Protein AF-A0A6B8KI35-F1 (afdb_monomer_lite)

Secondary structure (DSSP, 8-state):
----PPBPP-----PEEEETTEEEE------SBHHHHHHHHHHHHHHS---S--TT---EEEEEPPTTS-SEEEEETTEEEEEEEEE---HHHHT--GGG--S---HHHHHHHHHHHHHHHHHHH--TTEEEEEE-SSGGG---HHHHHHHHHHHHHS--SSSEEEEEEESSSS-EEEEEEES----GGGTTS-HHHHHTS------GGGS-----

Structure (mmCIF, N/CA/C/O backbone):
data_AF-A0A6B8KI35-F1
#
_entry.id   AF-A0A6B8KI35-F1
#
loop_
_atom_site.group_PDB
_atom_site.id
_atom_site.type_symbol
_atom_site.label_atom_id
_atom_site.label_alt_id
_atom_site.label_comp_id
_atom_site.label_asym_id
_atom_site.label_entity_id
_atom_site.label_seq_id
_atom_site.pdbx_PDB_ins_code
_atom_site.Cartn_x
_atom_site.Cartn_y
_atom_site.Cartn_z
_atom_site.occupancy
_atom_site.B_iso_or_equiv
_atom_site.auth_seq_id
_atom_site.auth_comp_id
_atom_site.auth_asym_id
_atom_site.auth_atom_id
_atom_site.pdbx_PDB_model_num
ATOM 1 N N . MET A 1 1 ? -32.412 -2.185 -17.505 1.00 36.50 1 MET A N 1
ATOM 2 C CA . MET A 1 1 ? -31.121 -1.698 -18.038 1.00 36.50 1 MET A CA 1
ATOM 3 C C . MET A 1 1 ? -30.041 -2.361 -17.207 1.00 36.50 1 MET A C 1
ATOM 5 O O . MET A 1 1 ? -30.078 -2.196 -16.000 1.00 36.50 1 MET A O 1
ATOM 9 N N . ALA A 1 2 ? -29.186 -3.195 -17.799 1.00 34.84 2 ALA A N 1
ATOM 10 C CA . ALA A 1 2 ? -28.078 -3.792 -17.058 1.00 34.84 2 ALA A CA 1
ATOM 11 C C . ALA A 1 2 ? -27.012 -2.710 -16.843 1.00 34.84 2 ALA A C 1
ATOM 13 O O . ALA A 1 2 ? -26.464 -2.197 -17.822 1.00 34.84 2 ALA A O 1
ATOM 14 N N . GLU A 1 3 ? -26.771 -2.329 -15.589 1.00 36.47 3 GLU A N 1
ATOM 15 C CA . GLU A 1 3 ? -25.623 -1.505 -15.220 1.00 36.47 3 GLU A CA 1
ATOM 16 C C . GLU A 1 3 ? -24.355 -2.216 -15.692 1.00 36.47 3 GLU A C 1
ATOM 18 O O . GLU A 1 3 ? -24.077 -3.360 -15.334 1.00 36.47 3 GLU A O 1
ATOM 23 N N . ARG A 1 4 ? -23.611 -1.563 -16.587 1.00 40.81 4 ARG A N 1
ATOM 24 C CA . ARG A 1 4 ? -22.301 -2.049 -17.003 1.00 40.81 4 ARG A CA 1
ATOM 25 C C . ARG A 1 4 ? -21.352 -1.839 -15.830 1.00 40.81 4 ARG A C 1
ATOM 27 O O . ARG A 1 4 ? -20.969 -0.700 -15.577 1.00 40.81 4 ARG A O 1
ATOM 34 N N . SER A 1 5 ? -20.959 -2.920 -15.160 1.00 42.53 5 SER A N 1
ATOM 35 C CA . SER A 1 5 ? -19.891 -2.885 -14.159 1.00 42.53 5 SER A CA 1
ATOM 36 C C . SER A 1 5 ? -18.644 -2.210 -14.755 1.00 42.53 5 SER A C 1
ATOM 38 O O . SER A 1 5 ? -18.233 -2.568 -15.869 1.00 42.53 5 SER A O 1
ATOM 40 N N . PRO A 1 6 ? -18.050 -1.211 -14.080 1.00 45.66 6 PRO A N 1
ATOM 41 C CA . PRO A 1 6 ? -16.900 -0.489 -14.606 1.00 45.66 6 PRO A CA 1
ATOM 42 C C . PRO A 1 6 ? -15.701 -1.433 -14.772 1.00 45.66 6 PRO A C 1
ATOM 44 O O . PRO A 1 6 ? -15.241 -2.058 -13.817 1.00 45.66 6 PRO A O 1
ATOM 47 N N . LYS A 1 7 ? -15.181 -1.535 -16.004 1.00 48.88 7 LYS A N 1
ATOM 48 C CA . LYS A 1 7 ? -13.944 -2.271 -16.305 1.00 48.88 7 LYS A CA 1
ATOM 49 C C . LYS A 1 7 ? -12.749 -1.475 -15.795 1.00 48.88 7 LYS A C 1
ATOM 51 O O . LYS A 1 7 ? -12.557 -0.335 -16.219 1.00 48.88 7 LYS A O 1
ATOM 56 N N . LYS A 1 8 ? -11.933 -2.078 -14.932 1.00 45.56 8 LYS A N 1
ATOM 57 C CA . LYS A 1 8 ? -10.675 -1.477 -14.484 1.00 45.56 8 LYS A CA 1
ATOM 58 C C . LYS A 1 8 ? -9.548 -1.947 -15.410 1.00 45.56 8 LYS A C 1
ATOM 60 O O . LYS A 1 8 ? -9.444 -3.151 -15.643 1.00 45.56 8 LYS A O 1
ATOM 65 N N . PRO A 1 9 ? -8.742 -1.045 -15.988 1.00 53.16 9 PRO A N 1
ATOM 66 C CA . PRO A 1 9 ? -7.551 -1.466 -16.711 1.00 53.16 9 PRO A CA 1
ATOM 67 C C . PRO A 1 9 ? -6.545 -2.056 -15.708 1.00 53.16 9 PRO A C 1
ATOM 69 O O . PRO A 1 9 ? -6.344 -1.485 -14.642 1.00 53.16 9 PRO A O 1
ATOM 72 N N . SER A 1 10 ? -5.950 -3.203 -16.034 1.00 56.03 10 SER A N 1
ATOM 73 C CA . SER A 1 10 ? -4.935 -3.882 -15.219 1.00 56.03 10 SER A CA 1
ATOM 74 C C . SER A 1 10 ? -3.674 -4.123 -16.044 1.00 56.03 10 SER A C 1
ATOM 76 O O . SER A 1 10 ? -3.766 -4.443 -17.230 1.00 56.03 10 SER A O 1
ATOM 78 N N . GLY A 1 11 ? -2.511 -3.990 -15.413 1.00 59.12 11 GLY A N 1
ATOM 79 C CA . GLY A 1 11 ? -1.212 -4.223 -16.040 1.00 59.12 11 GLY A CA 1
ATOM 80 C C . GLY A 1 11 ? -0.737 -5.679 -16.076 1.00 59.12 11 GLY A C 1
ATOM 81 O O . GLY A 1 11 ? -1.472 -6.599 -15.721 1.00 59.12 11 GLY A O 1
ATOM 82 N N . GLN A 1 12 ? 0.528 -5.879 -16.472 1.00 66.38 12 GLN A N 1
ATOM 83 C CA . GLN A 1 12 ? 1.237 -7.155 -16.334 1.00 66.38 12 GLN A CA 1
ATOM 84 C C . GLN A 1 12 ? 2.156 -7.138 -15.102 1.00 66.38 12 GLN A C 1
ATOM 86 O O . GLN A 1 12 ? 3.011 -6.263 -14.944 1.00 66.38 12 GLN A O 1
ATOM 91 N N . THR A 1 13 ? 2.030 -8.140 -14.233 1.00 64.25 13 THR A N 1
ATOM 92 C CA . THR A 1 13 ? 2.962 -8.396 -13.123 1.00 64.25 13 THR A CA 1
ATOM 93 C C . THR A 1 13 ? 3.168 -9.892 -12.935 1.00 64.25 13 THR A C 1
ATOM 95 O O . THR A 1 13 ? 2.310 -10.672 -13.333 1.00 64.25 13 THR A O 1
ATOM 98 N N . GLY A 1 14 ? 4.300 -10.293 -12.357 1.00 55.81 14 GLY A N 1
ATOM 99 C CA . GLY A 1 14 ? 4.605 -11.700 -12.109 1.00 55.81 14 GLY A CA 1
ATOM 100 C C . GLY A 1 14 ? 6.093 -11.969 -11.876 1.00 55.81 14 GLY A C 1
ATOM 101 O O . GLY A 1 14 ? 6.915 -11.223 -12.419 1.00 55.81 14 GLY A O 1
ATOM 102 N N . PRO A 1 15 ? 6.466 -12.997 -11.091 1.00 64.75 15 PRO A N 1
ATOM 103 C CA . PRO A 1 15 ? 7.855 -13.372 -10.881 1.00 64.75 15 PRO A CA 1
ATOM 104 C C . PRO A 1 15 ? 8.466 -13.990 -12.142 1.00 64.75 15 PRO A C 1
ATOM 106 O O . PRO A 1 15 ? 7.780 -14.565 -12.994 1.00 64.75 15 PRO A O 1
ATOM 109 N N . ILE A 1 16 ? 9.793 -13.903 -12.228 1.00 66.19 16 ILE A N 1
ATOM 110 C CA . ILE A 1 16 ? 10.591 -14.597 -13.237 1.00 66.19 16 ILE A CA 1
ATOM 111 C C . ILE A 1 16 ? 11.264 -15.784 -12.561 1.00 66.19 16 ILE A C 1
ATOM 113 O O . ILE A 1 16 ? 11.998 -15.635 -11.588 1.00 66.19 16 ILE A O 1
ATOM 117 N N . SER A 1 17 ? 11.014 -16.970 -13.098 1.00 63.41 17 SER A N 1
ATOM 118 C CA . SER A 1 17 ? 11.698 -18.201 -12.714 1.00 63.41 17 SER A CA 1
ATOM 119 C C . SER A 1 17 ? 12.861 -18.466 -13.666 1.00 63.41 17 SER A C 1
ATOM 121 O O . SER A 1 17 ? 12.702 -18.354 -14.880 1.00 63.41 17 SER A O 1
ATOM 123 N N . LEU A 1 18 ? 14.027 -18.813 -13.121 1.00 62.69 18 LEU A N 1
ATOM 124 C CA . LEU A 1 18 ? 15.198 -19.236 -13.890 1.00 62.69 18 LEU A CA 1
ATOM 125 C C . LEU A 1 18 ? 15.289 -20.762 -13.818 1.00 62.69 18 LEU A C 1
ATOM 127 O O . LEU A 1 18 ? 15.625 -21.316 -12.773 1.00 62.69 18 LEU A O 1
ATOM 131 N N . GLY A 1 19 ? 14.938 -21.439 -14.911 1.00 66.19 19 GLY A N 1
ATOM 132 C CA . GLY A 1 19 ? 15.045 -22.894 -15.037 1.00 66.19 19 GLY A CA 1
ATOM 133 C C . GLY A 1 19 ? 16.071 -23.306 -16.092 1.00 66.19 19 GLY A C 1
ATOM 134 O O . GLY A 1 19 ? 16.601 -22.469 -16.818 1.00 66.19 19 GLY A O 1
ATOM 135 N N . GLY A 1 20 ? 16.303 -24.616 -16.234 1.00 61.44 20 GLY A N 1
ATOM 136 C CA . GLY A 1 20 ? 17.196 -25.168 -17.269 1.00 61.44 20 GLY A CA 1
ATOM 137 C C . GLY A 1 20 ? 16.798 -24.814 -18.712 1.00 61.44 20 GLY A C 1
ATOM 138 O O . GLY A 1 20 ? 17.630 -24.891 -19.606 1.00 61.44 20 GLY A O 1
ATOM 139 N N . ASN A 1 21 ? 15.557 -24.358 -18.915 1.00 70.94 21 ASN A N 1
ATOM 140 C CA . ASN A 1 21 ? 15.009 -23.916 -20.201 1.00 70.94 21 ASN A CA 1
ATOM 141 C C . ASN A 1 21 ? 15.004 -22.380 -20.364 1.00 70.94 21 ASN A C 1
ATOM 143 O O . ASN A 1 21 ? 14.300 -21.860 -21.226 1.00 70.94 21 ASN A O 1
ATOM 147 N N . GLY A 1 22 ? 15.742 -21.648 -19.524 1.00 67.38 22 GLY A N 1
ATOM 148 C CA . GLY A 1 22 ? 15.800 -20.186 -19.544 1.00 67.38 22 GLY A CA 1
ATOM 149 C C . GLY A 1 22 ? 14.764 -19.496 -18.640 1.00 67.38 22 GLY A C 1
ATOM 150 O O . GLY A 1 22 ? 14.065 -20.157 -17.862 1.00 67.38 22 GLY A O 1
ATOM 151 N N . PRO A 1 23 ? 14.696 -18.153 -18.687 1.00 70.44 23 PRO A N 1
ATOM 152 C CA . PRO A 1 23 ? 13.765 -17.364 -17.885 1.00 70.44 23 PRO A CA 1
ATOM 153 C C . PRO A 1 23 ? 12.310 -17.567 -18.339 1.00 70.44 23 PRO A C 1
ATOM 155 O O . PRO A 1 23 ? 11.983 -17.377 -19.510 1.00 70.44 23 PRO A O 1
ATOM 158 N N . ARG A 1 24 ? 11.416 -17.902 -17.399 1.00 67.44 24 ARG A N 1
ATOM 159 C CA . ARG A 1 24 ? 9.955 -17.950 -17.598 1.00 67.44 24 ARG A CA 1
ATOM 160 C C . ARG A 1 24 ? 9.253 -16.963 -16.671 1.00 67.44 24 ARG A C 1
ATOM 162 O O . ARG A 1 24 ? 9.492 -16.993 -15.462 1.00 67.44 24 ARG A O 1
ATOM 169 N N . ARG A 1 25 ? 8.367 -16.130 -17.228 1.00 69.06 25 ARG A N 1
ATOM 170 C CA . ARG A 1 25 ? 7.550 -15.156 -16.486 1.00 69.06 25 ARG A CA 1
ATOM 171 C C . ARG A 1 25 ? 6.179 -15.751 -16.169 1.00 69.06 25 ARG A C 1
ATOM 173 O O . ARG A 1 25 ? 5.479 -16.201 -17.072 1.00 69.06 25 ARG A O 1
ATOM 180 N N . HIS A 1 26 ? 5.793 -15.727 -14.897 1.00 75.25 26 HIS A N 1
ATOM 181 C CA . HIS A 1 26 ? 4.487 -16.209 -14.434 1.00 75.25 26 HIS A CA 1
ATOM 182 C C . HIS A 1 26 ? 3.556 -15.021 -14.243 1.00 75.25 26 HIS A C 1
ATOM 184 O O . HIS A 1 26 ? 3.592 -14.376 -13.203 1.00 75.25 26 HIS A O 1
ATOM 190 N N . LEU A 1 27 ? 2.781 -14.672 -15.269 1.00 78.38 27 LEU A N 1
ATOM 191 C CA . LEU A 1 27 ? 1.893 -13.511 -15.207 1.00 78.38 27 LEU A CA 1
ATOM 192 C C . LEU A 1 27 ? 0.701 -13.765 -14.275 1.00 78.38 27 LEU A C 1
ATOM 194 O O . LEU A 1 27 ? -0.008 -14.761 -14.421 1.00 78.38 27 LEU A O 1
ATOM 198 N N . VAL A 1 28 ? 0.441 -12.815 -13.377 1.00 82.75 28 VAL A N 1
ATOM 199 C CA . VAL A 1 28 ? -0.777 -12.770 -12.563 1.00 82.75 28 VAL A CA 1
ATOM 200 C C . VAL A 1 28 ? -1.968 -12.506 -13.481 1.00 82.75 28 VAL A C 1
ATOM 202 O O . VAL A 1 28 ? -1.978 -11.519 -14.223 1.00 82.75 28 VAL A O 1
ATOM 205 N N . LYS A 1 29 ? -3.001 -13.349 -13.420 1.00 85.06 29 LYS A N 1
ATOM 206 C CA . LYS A 1 29 ? -4.241 -13.126 -14.171 1.00 85.06 29 LYS A CA 1
ATOM 207 C C . LYS A 1 29 ? -5.220 -12.328 -13.322 1.00 85.06 29 LYS A C 1
ATOM 209 O O . LYS A 1 29 ? -6.016 -12.882 -12.570 1.00 85.06 29 LYS A O 1
ATOM 214 N N . PHE A 1 30 ? -5.177 -11.008 -13.457 1.00 86.19 30 PHE A N 1
ATOM 215 C CA . PHE A 1 30 ? -6.143 -10.158 -12.771 1.00 86.19 30 PHE A CA 1
ATOM 216 C C . PHE A 1 30 ? -7.552 -10.311 -13.360 1.00 86.19 30 PHE A C 1
ATOM 218 O O . PHE A 1 30 ? -7.717 -10.301 -14.585 1.00 86.19 30 PHE A O 1
ATOM 225 N N . PRO A 1 31 ? -8.594 -10.387 -12.514 1.00 87.94 31 PRO A N 1
ATOM 226 C CA . PRO A 1 31 ? -9.968 -10.244 -12.967 1.00 87.94 31 PRO A CA 1
ATOM 227 C C . PRO A 1 31 ? -10.186 -8.886 -13.644 1.00 87.94 31 PRO A C 1
ATOM 229 O O . PRO A 1 31 ? -9.731 -7.855 -13.160 1.00 87.94 31 PRO A O 1
ATOM 232 N N . THR A 1 32 ? -10.948 -8.863 -14.739 1.00 85.12 32 THR A N 1
ATOM 233 C CA . THR A 1 32 ? -11.290 -7.610 -15.444 1.00 85.12 32 THR A CA 1
ATOM 234 C C . THR A 1 32 ? -12.378 -6.794 -14.742 1.00 85.12 32 THR A C 1
ATOM 236 O O . THR A 1 32 ? -12.608 -5.630 -15.071 1.00 85.12 32 THR A O 1
ATOM 239 N N . ASP A 1 33 ? -13.119 -7.441 -13.843 1.00 90.38 33 ASP A N 1
ATOM 240 C CA . ASP A 1 33 ? -14.145 -6.809 -13.024 1.00 90.38 33 ASP A CA 1
ATOM 241 C C . ASP A 1 33 ? -13.505 -6.228 -11.761 1.00 90.38 33 ASP A C 1
ATOM 243 O O . ASP A 1 33 ? -12.776 -6.929 -11.057 1.00 90.38 33 ASP A O 1
ATOM 247 N N . LYS A 1 34 ? -13.787 -4.950 -11.483 1.00 88.25 34 LYS A N 1
ATOM 248 C CA . LYS A 1 34 ? -13.190 -4.222 -10.359 1.00 88.25 34 LYS A CA 1
ATOM 249 C C . LYS A 1 34 ? -13.443 -4.923 -9.022 1.00 88.25 34 LYS A C 1
ATOM 251 O O . LYS A 1 34 ? -12.497 -5.106 -8.263 1.00 88.25 34 LYS A O 1
ATOM 256 N N . ALA A 1 35 ? -14.683 -5.334 -8.757 1.00 90.81 35 ALA A N 1
ATOM 257 C CA . ALA A 1 35 ? -15.048 -5.941 -7.481 1.00 90.81 35 ALA A CA 1
ATOM 258 C C . ALA A 1 35 ? -14.358 -7.299 -7.292 1.00 90.81 35 ALA A C 1
ATOM 260 O O . ALA A 1 35 ? -13.854 -7.594 -6.211 1.00 90.81 35 ALA A O 1
ATOM 261 N N . LYS A 1 36 ? -14.258 -8.104 -8.358 1.00 92.69 36 LYS A N 1
ATOM 262 C CA . LYS A 1 36 ? -13.498 -9.364 -8.328 1.00 92.69 36 LYS A CA 1
ATOM 263 C C . LYS A 1 36 ? -12.002 -9.147 -8.118 1.00 92.69 36 LYS A C 1
ATOM 265 O O . LYS A 1 36 ? -11.387 -9.915 -7.389 1.00 92.69 36 LYS A O 1
ATOM 270 N N . LEU A 1 37 ? -11.420 -8.128 -8.750 1.00 92.50 37 LEU A N 1
ATOM 271 C CA . LEU A 1 37 ? -10.012 -7.781 -8.558 1.00 92.50 37 LEU A CA 1
ATOM 272 C C . LEU A 1 37 ? -9.759 -7.377 -7.105 1.00 92.50 37 LEU A C 1
ATOM 274 O O . LEU A 1 37 ? -8.845 -7.894 -6.474 1.00 92.50 37 LEU A O 1
ATOM 278 N N . GLU A 1 38 ? -10.578 -6.481 -6.560 1.00 94.75 38 GLU A N 1
ATOM 279 C CA . GLU A 1 38 ? -10.434 -6.000 -5.184 1.00 94.75 38 GLU A CA 1
ATOM 280 C C . GLU A 1 38 ? -10.653 -7.120 -4.160 1.00 94.75 38 GLU A C 1
ATOM 282 O O . GLU A 1 38 ? -9.889 -7.212 -3.201 1.00 94.75 38 GLU A O 1
ATOM 287 N N . LEU A 1 39 ? -11.595 -8.036 -4.409 1.00 95.25 39 LEU A N 1
ATOM 288 C CA . LEU A 1 39 ? -11.758 -9.243 -3.598 1.00 95.25 39 LEU A CA 1
ATOM 289 C C . LEU A 1 39 ? -10.502 -10.125 -3.634 1.00 95.25 39 LEU A C 1
ATOM 291 O O . LEU A 1 39 ? -9.993 -10.473 -2.575 1.00 95.25 39 LEU A O 1
ATOM 295 N N . MET A 1 40 ? -9.961 -10.413 -4.824 1.00 95.19 40 MET A N 1
ATOM 296 C CA . MET A 1 40 ? -8.731 -11.202 -4.974 1.00 95.19 40 MET A CA 1
ATOM 297 C C . MET A 1 40 ? -7.565 -10.576 -4.194 1.00 95.19 40 MET A C 1
ATOM 299 O O . MET A 1 40 ? -6.839 -11.265 -3.483 1.00 95.19 40 MET A O 1
ATOM 303 N N . ILE A 1 41 ? -7.390 -9.255 -4.283 1.00 96.31 41 ILE A N 1
ATOM 304 C CA . ILE A 1 41 ? -6.336 -8.536 -3.552 1.00 96.31 41 ILE A CA 1
ATOM 305 C C . ILE A 1 41 ? -6.547 -8.615 -2.036 1.00 96.31 41 ILE A C 1
ATOM 307 O O . ILE A 1 41 ? -5.586 -8.816 -1.291 1.00 96.31 41 ILE A O 1
ATOM 311 N N . ALA A 1 42 ? -7.783 -8.456 -1.568 1.00 95.88 42 ALA A N 1
ATOM 312 C CA . ALA A 1 42 ? -8.101 -8.541 -0.150 1.00 95.88 42 ALA A CA 1
ATOM 313 C C . ALA A 1 42 ? -7.894 -9.967 0.398 1.00 95.88 42 ALA A C 1
ATOM 315 O O . ALA A 1 42 ? -7.355 -10.128 1.493 1.00 95.88 42 ALA A O 1
ATOM 316 N N . GLU A 1 43 ? -8.235 -11.001 -0.373 1.00 95.38 43 GLU A N 1
ATOM 317 C CA . GLU A 1 43 ? -7.960 -12.403 -0.037 1.00 95.38 43 GLU A CA 1
ATOM 318 C C . GLU A 1 43 ? -6.454 -12.684 0.024 1.00 95.38 43 GLU A C 1
ATOM 320 O O . GLU A 1 43 ? -5.976 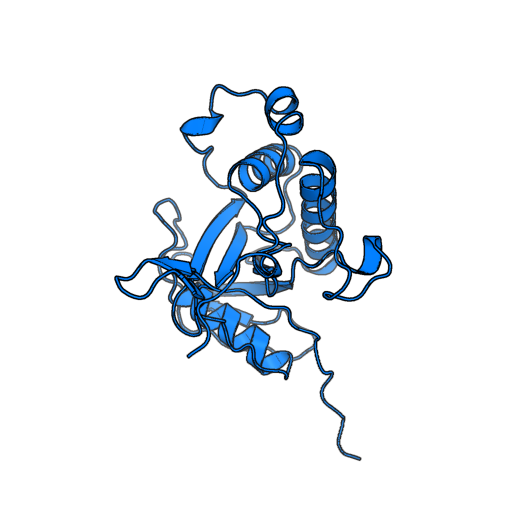-13.263 1.002 1.00 95.38 43 GLU A O 1
ATOM 325 N N . LEU A 1 44 ? -5.686 -12.206 -0.962 1.00 94.38 44 LEU A N 1
ATOM 326 C CA . LEU A 1 44 ? -4.223 -12.276 -0.937 1.00 94.38 44 LEU A CA 1
ATOM 327 C C . LEU A 1 44 ? -3.653 -11.603 0.315 1.00 94.38 44 LEU A C 1
ATOM 329 O O . LEU A 1 44 ? -2.767 -12.157 0.956 1.00 94.38 44 LEU A O 1
ATOM 333 N N . PHE A 1 45 ? -4.172 -10.438 0.706 1.00 93.88 45 PHE A N 1
ATOM 334 C CA . PHE A 1 45 ? -3.720 -9.734 1.906 1.00 93.88 45 PHE A CA 1
ATOM 335 C C . PHE A 1 45 ? -3.975 -10.535 3.182 1.00 93.88 45 PHE A C 1
ATOM 337 O O . PHE A 1 45 ? -3.058 -10.701 3.988 1.00 93.88 45 PHE A O 1
ATOM 344 N N . VAL A 1 46 ? -5.187 -11.068 3.337 1.00 91.94 46 VAL A N 1
ATOM 345 C CA . VAL A 1 46 ? -5.589 -11.879 4.494 1.00 91.94 46 VAL A CA 1
ATOM 346 C C . VAL A 1 46 ? -4.737 -13.147 4.611 1.00 91.94 46 VAL A C 1
ATOM 348 O O . VAL A 1 46 ? -4.351 -13.526 5.716 1.00 91.94 46 VAL A O 1
ATOM 351 N N . ASN A 1 47 ? -4.401 -13.765 3.477 1.00 88.88 47 ASN A N 1
ATOM 352 C CA . ASN A 1 47 ? -3.585 -14.979 3.421 1.00 88.88 47 ASN A CA 1
ATOM 353 C C . ASN A 1 47 ? -2.072 -14.703 3.468 1.00 88.88 47 ASN A C 1
ATOM 355 O O . ASN A 1 47 ? -1.287 -15.600 3.788 1.00 88.88 47 ASN A O 1
ATOM 359 N N . SER A 1 48 ? -1.641 -13.473 3.169 1.00 83.75 48 SER A N 1
ATOM 360 C CA . SER A 1 48 ? -0.228 -13.107 3.164 1.00 83.75 48 SER A CA 1
ATOM 361 C C . SER A 1 48 ? 0.358 -13.112 4.575 1.00 83.75 48 SER A C 1
ATOM 363 O O . SER A 1 48 ? -0.223 -12.618 5.546 1.00 83.75 48 SER A O 1
ATOM 365 N N . ARG A 1 49 ? 1.579 -13.636 4.701 1.00 70.06 49 ARG A N 1
ATOM 366 C CA . ARG A 1 49 ? 2.333 -13.543 5.953 1.00 70.06 49 ARG A CA 1
ATOM 367 C C . ARG A 1 49 ? 2.904 -12.136 6.087 1.00 70.06 49 ARG A C 1
ATOM 369 O O . ARG A 1 49 ? 3.991 -11.853 5.590 1.00 70.06 49 ARG A O 1
ATOM 376 N N . VAL A 1 50 ? 2.202 -11.261 6.799 1.00 65.88 50 VAL A N 1
ATOM 377 C CA . VAL A 1 50 ? 2.783 -9.987 7.240 1.00 65.88 50 VAL A CA 1
ATOM 378 C C . VAL A 1 50 ? 3.856 -10.298 8.295 1.00 65.88 50 VAL A C 1
ATOM 380 O O . VAL A 1 50 ? 3.544 -10.724 9.409 1.00 65.88 50 VAL A O 1
ATOM 383 N N . LEU A 1 51 ? 5.133 -10.163 7.919 1.00 54.69 51 LEU A N 1
ATOM 384 C CA . LEU A 1 51 ? 6.292 -10.431 8.784 1.00 54.69 51 LEU A CA 1
ATOM 385 C C . LEU A 1 51 ? 6.285 -9.550 10.061 1.00 54.69 51 LEU A C 1
ATOM 387 O O . LEU A 1 51 ? 5.628 -8.509 10.113 1.00 54.69 51 LEU A O 1
ATOM 391 N N . PRO A 1 52 ? 6.948 -9.996 11.145 1.00 46.94 52 PRO A N 1
ATOM 392 C CA . PRO A 1 52 ? 6.407 -9.916 12.495 1.00 46.94 52 PRO A CA 1
ATOM 393 C C . PRO A 1 52 ? 6.670 -8.562 13.151 1.00 46.94 52 PRO A C 1
ATOM 395 O O . PRO A 1 52 ? 7.812 -8.258 13.475 1.00 46.94 52 PRO A O 1
ATOM 398 N N . ASN A 1 53 ? 5.609 -7.794 13.418 1.00 52.09 53 ASN A N 1
ATOM 399 C CA . ASN A 1 53 ? 5.543 -6.863 14.561 1.00 52.09 53 ASN A CA 1
ATOM 400 C C . ASN A 1 53 ? 4.140 -6.353 14.928 1.00 52.09 53 ASN A C 1
ATOM 402 O O . ASN A 1 53 ? 4.031 -5.492 15.794 1.00 52.09 53 ASN A O 1
ATOM 406 N N . ASN A 1 54 ? 3.067 -6.867 14.328 1.00 55.56 54 ASN A N 1
ATOM 407 C CA . ASN A 1 54 ? 1.748 -6.284 14.552 1.00 55.56 54 ASN A CA 1
ATOM 408 C C . ASN A 1 54 ? 0.966 -6.986 15.654 1.00 55.56 54 ASN A C 1
ATOM 410 O O . ASN A 1 54 ? 0.880 -8.207 15.648 1.00 55.56 54 ASN A O 1
ATOM 414 N N . ASP A 1 55 ? 0.330 -6.207 16.524 1.00 61.44 55 ASP A N 1
ATOM 415 C CA . ASP A 1 55 ? -0.738 -6.657 17.426 1.00 61.44 55 ASP A CA 1
ATOM 416 C C . ASP A 1 55 ? -2.033 -6.996 16.655 1.00 61.44 55 ASP A C 1
ATOM 418 O O . ASP A 1 55 ? -2.903 -7.708 17.145 1.00 61.44 55 ASP A O 1
ATOM 422 N N . LEU A 1 56 ? -2.130 -6.558 15.394 1.00 63.19 56 LEU A N 1
ATOM 423 C CA . LEU A 1 56 ? -3.207 -6.878 14.448 1.00 63.19 56 LEU A CA 1
ATOM 424 C C . LEU A 1 56 ? -3.056 -8.265 13.791 1.00 63.19 56 LEU A C 1
ATOM 426 O O . LEU A 1 56 ? -3.556 -8.467 12.686 1.00 63.19 56 LEU A O 1
ATOM 430 N N . ARG A 1 57 ? -2.341 -9.218 14.414 1.00 66.56 57 ARG A N 1
ATOM 431 C CA . ARG A 1 57 ? -2.128 -10.556 13.822 1.00 66.56 57 ARG A CA 1
ATOM 432 C C . ARG A 1 57 ? -3.463 -11.218 13.476 1.00 66.56 57 ARG A C 1
ATOM 434 O O . ARG A 1 57 ? -4.452 -11.011 14.176 1.00 66.56 57 ARG A O 1
ATOM 441 N N . TYR A 1 58 ? -3.421 -12.075 12.457 1.00 76.44 58 TYR A N 1
ATOM 442 C CA . TYR A 1 58 ? -4.530 -12.925 12.020 1.00 76.44 58 TYR A CA 1
ATOM 443 C C . TYR A 1 58 ? -5.712 -12.130 11.462 1.00 76.44 58 TYR A C 1
ATOM 445 O O . TYR A 1 58 ? -6.751 -11.984 12.102 1.00 76.44 58 TYR A O 1
ATOM 453 N N . PHE A 1 59 ? -5.545 -11.638 10.235 1.00 88.31 59 PHE A N 1
ATOM 454 C CA . PHE A 1 59 ? -6.680 -11.174 9.451 1.00 88.31 59 PHE A CA 1
ATOM 455 C C . PHE A 1 59 ? -7.601 -12.363 9.159 1.00 88.31 59 PHE A C 1
ATOM 457 O O . PHE A 1 59 ? -7.137 -13.442 8.792 1.00 88.31 59 PHE A O 1
ATOM 464 N N . SER A 1 60 ? -8.900 -12.189 9.364 1.00 89.62 60 SER A N 1
ATOM 465 C CA . SER A 1 60 ? -9.901 -13.233 9.126 1.00 89.62 60 SER A CA 1
ATOM 466 C C . SER A 1 60 ? -11.278 -12.623 8.861 1.00 89.62 60 SER A C 1
ATOM 468 O O . SER A 1 60 ? -11.449 -11.408 8.954 1.00 89.62 60 SER A O 1
ATOM 470 N N . ASN A 1 61 ? -12.258 -13.461 8.507 1.00 91.94 61 ASN A N 1
ATOM 471 C CA . ASN A 1 61 ? -13.654 -13.057 8.286 1.00 91.94 61 ASN A CA 1
ATOM 472 C C . ASN A 1 61 ? -13.810 -11.861 7.330 1.00 91.94 61 ASN A C 1
ATOM 474 O O . ASN A 1 61 ? -14.608 -10.955 7.579 1.00 91.94 61 ASN A O 1
ATOM 478 N N . LEU A 1 62 ? -13.038 -11.860 6.239 1.00 94.88 62 LEU A N 1
ATOM 479 C CA . LEU A 1 62 ? -13.117 -10.829 5.213 1.00 94.88 62 LEU A CA 1
ATOM 480 C C . LEU A 1 62 ? -14.538 -10.764 4.646 1.00 94.88 62 LEU A C 1
ATOM 482 O O . LEU A 1 62 ? -15.067 -11.755 4.138 1.00 94.88 62 LEU A O 1
ATOM 486 N N . LYS A 1 63 ? -15.149 -9.585 4.720 1.00 95.38 63 LYS A N 1
ATOM 487 C CA . LYS A 1 63 ? -16.507 -9.347 4.243 1.00 95.38 63 LYS A CA 1
ATOM 488 C C . LYS A 1 63 ? -16.544 -8.087 3.376 1.00 95.38 63 LYS A C 1
ATOM 490 O O . LYS A 1 63 ? -16.225 -7.021 3.897 1.00 95.38 63 LYS A O 1
ATOM 495 N N . PRO A 1 64 ? -16.972 -8.173 2.106 1.00 94.44 64 PRO A N 1
ATOM 496 C CA . PRO A 1 64 ? -17.248 -6.994 1.291 1.00 94.44 64 PRO A CA 1
ATOM 497 C C . PRO A 1 64 ? -18.371 -6.152 1.908 1.00 94.44 64 PRO A C 1
ATOM 499 O O . PRO A 1 64 ? -19.365 -6.702 2.400 1.00 94.44 64 PRO A O 1
ATOM 502 N N . ASN A 1 65 ? -18.232 -4.831 1.864 1.00 92.94 65 ASN A N 1
ATOM 503 C CA . ASN A 1 65 ? -19.268 -3.899 2.305 1.00 92.94 65 ASN A CA 1
ATOM 504 C C . ASN A 1 65 ? -20.040 -3.307 1.101 1.00 92.94 65 ASN A C 1
ATOM 506 O O . ASN A 1 65 ? -19.624 -3.471 -0.046 1.00 92.94 65 ASN A O 1
ATOM 510 N N . PRO A 1 66 ? -21.189 -2.644 1.330 1.00 87.06 66 PRO A N 1
ATOM 511 C CA . PRO A 1 66 ? -21.901 -1.898 0.290 1.00 87.06 66 PRO A CA 1
ATOM 512 C C . PRO A 1 66 ? -21.096 -0.696 -0.239 1.00 87.06 66 PRO A C 1
ATOM 514 O O . PRO A 1 66 ? -20.269 -0.142 0.472 1.00 87.06 66 PRO A O 1
ATOM 517 N N . GLU A 1 67 ? -21.411 -0.233 -1.452 1.00 68.00 67 GLU A N 1
ATOM 518 C CA . GLU A 1 67 ? -20.627 0.747 -2.238 1.00 68.00 67 GLU A CA 1
ATOM 519 C C . GLU A 1 67 ? -20.384 2.126 -1.574 1.00 68.00 67 GLU A C 1
ATOM 521 O O . GLU A 1 67 ? -19.508 2.868 -2.007 1.00 68.00 67 GLU A O 1
ATOM 526 N N . ASN A 1 68 ? -21.126 2.478 -0.516 1.00 67.44 68 ASN A N 1
ATOM 527 C CA . ASN A 1 68 ? -20.966 3.747 0.215 1.00 67.44 68 ASN A CA 1
ATOM 528 C C . ASN A 1 68 ? -20.109 3.636 1.490 1.00 67.44 68 ASN A C 1
ATOM 530 O O . ASN A 1 68 ? -19.872 4.649 2.150 1.00 67.44 68 ASN A O 1
ATOM 534 N N . ASP A 1 69 ? -19.670 2.429 1.840 1.00 76.06 69 ASP A N 1
ATOM 535 C CA . ASP A 1 69 ? -18.751 2.166 2.942 1.00 76.06 69 ASP A CA 1
ATOM 536 C C . ASP A 1 69 ? -17.341 1.864 2.404 1.00 76.06 69 ASP A C 1
ATOM 538 O O . ASP A 1 69 ? -17.121 1.738 1.202 1.00 76.06 69 ASP A O 1
ATOM 542 N N . LEU A 1 70 ? -16.368 1.757 3.310 1.00 88.38 70 LEU A N 1
ATOM 543 C CA . LEU A 1 70 ? -15.041 1.215 2.994 1.00 88.38 70 LEU A CA 1
ATOM 544 C C . LEU A 1 70 ? -15.159 -0.182 2.386 1.00 88.38 70 LEU A C 1
ATOM 546 O O . LEU A 1 70 ? -16.008 -0.945 2.835 1.00 88.38 70 LEU A O 1
ATOM 550 N N . ASP A 1 71 ? -14.275 -0.542 1.456 1.00 91.94 71 ASP A N 1
ATOM 551 C CA . ASP A 1 71 ? -14.440 -1.729 0.602 1.00 91.94 71 ASP A CA 1
ATOM 552 C C . ASP A 1 71 ? -14.724 -3.037 1.376 1.00 91.94 71 ASP A C 1
ATOM 554 O O . ASP A 1 71 ? -15.594 -3.824 0.988 1.00 91.94 71 ASP A O 1
ATOM 558 N N . PHE A 1 72 ? -14.033 -3.269 2.501 1.00 96.69 72 PHE A N 1
ATOM 559 C CA . PHE A 1 72 ? -14.187 -4.493 3.293 1.00 96.69 72 PHE A CA 1
ATOM 560 C C . PHE A 1 72 ? -14.226 -4.254 4.803 1.00 96.69 72 PHE A C 1
ATOM 562 O O . PHE A 1 72 ? -13.738 -3.264 5.345 1.00 96.69 72 PHE A O 1
ATOM 569 N N . THR A 1 73 ? -14.773 -5.238 5.505 1.00 96.44 73 THR A N 1
ATOM 570 C CA . THR A 1 73 ? -14.609 -5.450 6.941 1.00 96.44 73 THR A CA 1
ATOM 571 C C . THR A 1 73 ? -13.711 -6.667 7.155 1.00 96.44 73 THR A C 1
ATOM 573 O O . THR A 1 73 ? -13.876 -7.678 6.474 1.00 96.44 73 THR A O 1
ATOM 576 N N . VAL A 1 74 ? -12.780 -6.588 8.106 1.00 95.00 74 VAL A N 1
ATOM 577 C CA . VAL A 1 74 ? -11.863 -7.680 8.456 1.00 95.00 74 VAL A CA 1
ATOM 578 C C . VAL A 1 74 ? -11.702 -7.777 9.972 1.00 95.00 74 VAL A C 1
ATOM 580 O O . VAL A 1 74 ? -11.594 -6.762 10.664 1.00 95.00 74 VAL A O 1
ATOM 583 N N . ASP A 1 75 ? -11.688 -8.995 10.501 1.00 93.75 75 ASP A N 1
ATOM 584 C CA . ASP A 1 75 ? -11.391 -9.240 11.909 1.00 93.75 75 ASP A CA 1
ATOM 585 C C . ASP A 1 75 ? -9.875 -9.347 12.109 1.00 93.75 75 ASP A C 1
ATOM 587 O O . ASP A 1 75 ? -9.166 -9.938 11.294 1.00 93.75 75 ASP A O 1
ATOM 591 N N . THR A 1 76 ? -9.380 -8.763 13.199 1.00 91.00 76 THR A N 1
ATOM 592 C CA . THR A 1 76 ? -7.959 -8.750 13.576 1.00 91.00 76 THR A CA 1
ATOM 593 C C . THR A 1 76 ? -7.796 -9.120 15.049 1.00 91.00 76 THR A C 1
ATOM 595 O O . THR A 1 76 ? -8.764 -9.098 15.813 1.00 91.00 76 THR A O 1
ATOM 598 N N . GLY A 1 77 ? -6.558 -9.354 15.494 1.00 87.00 77 GLY A N 1
ATOM 599 C CA . GLY A 1 77 ? -6.241 -9.528 16.917 1.00 87.00 77 GLY A CA 1
ATOM 600 C C . GLY A 1 77 ? -6.682 -8.374 17.836 1.00 87.00 77 GLY A C 1
ATOM 601 O O . GLY A 1 77 ? -6.841 -8.592 19.034 1.00 87.00 77 GLY A O 1
ATOM 602 N N . LEU A 1 78 ? -6.941 -7.173 17.299 1.00 88.12 78 LEU A N 1
ATOM 603 C CA . LEU A 1 78 ? -7.443 -6.009 18.051 1.00 88.12 78 LEU A CA 1
ATOM 604 C C . LEU A 1 78 ? -8.934 -5.727 17.811 1.00 88.12 78 LEU A C 1
ATOM 606 O O . LEU A 1 78 ? -9.418 -4.630 18.089 1.00 88.12 78 LEU A O 1
ATOM 610 N N . GLY A 1 79 ? -9.662 -6.704 17.275 1.00 91.25 79 GLY A N 1
ATOM 611 C CA . GLY A 1 79 ? -11.069 -6.583 16.930 1.00 91.25 79 GLY A CA 1
ATOM 612 C C . GLY A 1 79 ? -11.296 -6.233 15.463 1.00 91.25 79 GLY A C 1
ATOM 613 O O . GLY A 1 79 ? -10.418 -6.375 14.608 1.00 91.25 79 GLY A O 1
ATOM 614 N N . LYS A 1 80 ? -12.523 -5.812 15.173 1.00 94.75 80 LYS A N 1
ATOM 615 C CA . LYS A 1 80 ? -12.999 -5.559 13.816 1.00 94.75 80 LYS A CA 1
ATOM 616 C C . LYS A 1 80 ? -12.431 -4.257 13.263 1.00 94.75 80 LYS A C 1
ATOM 618 O O . LYS A 1 80 ? -12.459 -3.234 13.945 1.00 94.75 80 LYS A O 1
ATOM 623 N N . LYS A 1 81 ? -11.964 -4.297 12.018 1.00 94.94 81 LYS A N 1
ATOM 624 C CA . LYS A 1 81 ? -11.434 -3.148 11.284 1.00 94.94 81 LYS A CA 1
ATOM 625 C C . LYS A 1 81 ? -12.125 -3.012 9.933 1.00 94.94 81 LYS A C 1
ATOM 627 O O . LYS A 1 81 ? -12.594 -3.994 9.358 1.00 94.94 81 LYS A O 1
ATOM 632 N N . LEU A 1 82 ? -12.169 -1.787 9.430 1.00 96.00 82 LEU A N 1
ATOM 633 C CA . LEU A 1 82 ? -12.581 -1.489 8.064 1.00 96.00 82 LEU A CA 1
ATOM 634 C C . LEU A 1 82 ? -11.336 -1.346 7.188 1.00 96.00 82 LEU A C 1
ATOM 636 O O . LEU A 1 82 ? -10.353 -0.725 7.594 1.00 96.00 82 LEU A O 1
ATOM 640 N N . LEU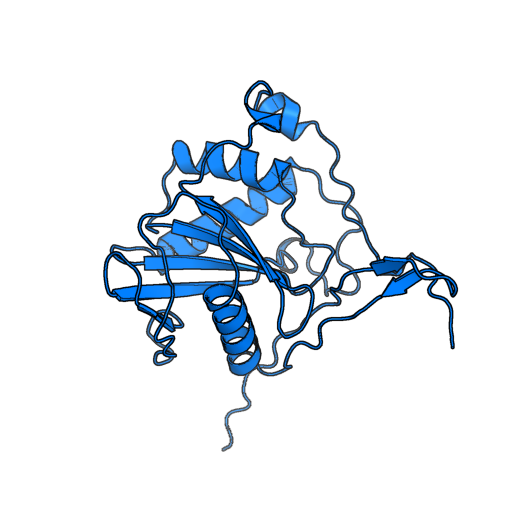 A 1 83 ? -11.371 -1.931 6.001 1.00 96.38 83 LEU A N 1
ATOM 641 C CA . LEU A 1 83 ? -10.251 -2.041 5.080 1.00 96.38 83 LEU A CA 1
ATOM 642 C C . LEU A 1 83 ? -10.599 -1.322 3.775 1.00 96.38 83 LEU A C 1
ATOM 644 O O . LEU A 1 83 ? -11.505 -1.740 3.060 1.00 96.38 83 LEU A O 1
ATOM 648 N N . GLU A 1 84 ? -9.859 -0.254 3.487 1.00 97.12 84 GLU A N 1
ATOM 649 C CA . GLU A 1 84 ? -9.879 0.452 2.204 1.00 97.12 84 GLU A CA 1
ATOM 650 C C . GLU A 1 84 ? -8.844 -0.149 1.257 1.00 97.12 84 GLU A C 1
ATOM 652 O O . GLU A 1 84 ? -7.701 -0.382 1.666 1.00 97.12 84 GLU A O 1
ATOM 657 N N . LEU A 1 85 ? -9.191 -0.305 -0.017 1.00 96.88 85 LEU A N 1
ATOM 658 C CA . LEU A 1 85 ? -8.265 -0.678 -1.075 1.00 96.88 85 LEU A CA 1
ATOM 659 C C . LEU A 1 85 ? -7.936 0.520 -1.975 1.00 96.88 85 LEU A C 1
ATOM 661 O O . LEU A 1 85 ? -8.760 1.365 -2.335 1.00 96.88 85 LEU A O 1
ATOM 665 N N . ALA A 1 86 ? -6.675 0.590 -2.388 1.00 96.38 86 ALA A N 1
ATOM 666 C CA . ALA A 1 86 ? -6.227 1.583 -3.348 1.00 96.38 86 ALA A CA 1
ATOM 667 C C . ALA A 1 86 ? -5.161 1.011 -4.279 1.00 96.38 86 ALA A C 1
ATOM 669 O O . ALA A 1 86 ? -4.078 0.617 -3.856 1.00 96.38 86 ALA A O 1
ATOM 670 N N . GLU A 1 87 ? -5.445 1.019 -5.576 1.00 95.31 87 GLU A N 1
ATOM 671 C CA . GLU A 1 87 ? -4.414 0.708 -6.556 1.00 95.31 87 GLU A CA 1
ATOM 672 C C . GLU A 1 87 ? -3.417 1.865 -6.646 1.00 95.31 87 GLU A C 1
ATOM 674 O O . GLU A 1 87 ? -3.804 3.023 -6.829 1.00 95.31 87 GLU A O 1
ATOM 679 N N . PHE A 1 88 ? -2.132 1.546 -6.551 1.00 94.44 88 PHE A N 1
ATOM 680 C CA . PHE A 1 88 ? -1.058 2.469 -6.859 1.00 94.44 88 PHE A CA 1
ATOM 681 C C . PHE A 1 88 ? -0.675 2.338 -8.336 1.00 94.44 88 PHE A C 1
ATOM 683 O O . PHE A 1 88 ? 0.098 1.467 -8.734 1.00 94.44 88 PHE A O 1
ATOM 690 N N . ALA A 1 89 ? -1.258 3.219 -9.146 1.00 89.75 89 ALA A N 1
ATOM 691 C CA . ALA A 1 89 ? -0.966 3.371 -10.565 1.00 89.75 89 ALA A CA 1
ATOM 692 C C . ALA A 1 89 ? -1.122 4.858 -10.946 1.00 89.75 89 ALA A C 1
ATOM 694 O O . ALA A 1 89 ? -2.224 5.279 -11.304 1.00 89.75 89 ALA A O 1
ATOM 695 N N . PRO A 1 90 ? -0.061 5.684 -10.842 1.00 86.19 90 PRO A N 1
ATOM 696 C CA . PRO A 1 90 ? -0.123 7.133 -11.087 1.00 86.19 90 PRO A CA 1
ATOM 697 C C . PRO A 1 90 ? -0.218 7.497 -12.585 1.00 86.19 90 PRO A C 1
ATOM 699 O O . PRO A 1 90 ? 0.480 8.377 -13.081 1.00 86.19 90 PRO A O 1
ATOM 702 N N . LEU A 1 91 ? -1.073 6.805 -13.342 1.00 82.00 91 LEU A N 1
ATOM 703 C CA . LEU A 1 91 ? -1.240 6.972 -14.791 1.00 82.00 91 LEU A CA 1
ATOM 704 C C . LEU A 1 91 ? -1.776 8.354 -15.181 1.00 82.00 91 LEU A C 1
ATOM 706 O O . LEU A 1 91 ? -1.410 8.900 -16.223 1.00 82.00 91 LEU A O 1
ATOM 710 N N . ASP A 1 92 ? -2.615 8.939 -14.328 1.00 80.31 92 ASP A N 1
ATOM 711 C CA . ASP A 1 92 ? -3.171 10.281 -14.489 1.00 80.31 92 ASP A CA 1
ATOM 712 C C . ASP A 1 92 ? -2.075 11.355 -14.517 1.00 80.31 92 ASP A C 1
ATOM 714 O O . ASP A 1 92 ? -2.153 12.297 -15.311 1.00 80.31 92 ASP A O 1
ATOM 718 N N . LYS A 1 93 ? -1.008 11.172 -13.730 1.00 80.06 93 LYS A N 1
ATOM 719 C CA . LYS A 1 93 ? 0.159 12.068 -13.700 1.00 80.06 93 LYS A CA 1
ATOM 720 C C . LYS A 1 93 ? 0.915 12.093 -15.022 1.00 80.06 93 LYS A C 1
ATOM 722 O O . LYS A 1 93 ? 1.491 13.119 -15.377 1.00 80.06 93 LYS A O 1
ATOM 727 N N . PHE A 1 94 ? 0.862 10.999 -15.772 1.00 71.31 94 PHE A N 1
ATOM 728 C CA . PHE A 1 94 ? 1.542 10.862 -17.059 1.00 71.31 94 PHE A CA 1
ATOM 729 C C . PHE A 1 94 ? 0.608 11.037 -18.259 1.00 71.31 94 PHE A C 1
ATOM 731 O O . PHE A 1 94 ? 1.078 10.997 -19.393 1.00 71.31 94 PHE A O 1
ATOM 738 N N . LYS A 1 95 ? -0.701 11.233 -18.033 1.00 71.75 95 LYS A N 1
ATOM 739 C CA . LYS A 1 95 ? -1.733 11.292 -19.085 1.00 71.75 95 LYS A CA 1
ATOM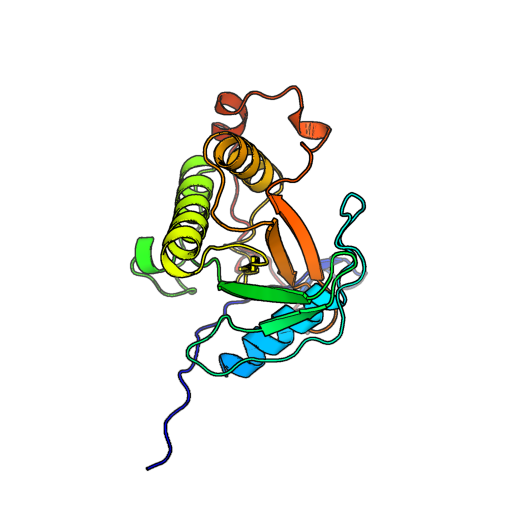 740 C C . LYS A 1 95 ? -1.621 10.121 -20.074 1.00 71.75 95 LYS A C 1
ATOM 742 O O . LYS A 1 95 ? -1.755 10.307 -21.283 1.00 71.75 95 LYS A O 1
ATOM 747 N N . THR A 1 96 ? -1.334 8.928 -19.558 1.00 65.50 96 THR A N 1
ATOM 748 C CA . THR A 1 96 ? -0.967 7.757 -20.364 1.00 65.50 96 THR A CA 1
ATOM 749 C C . THR A 1 96 ? -1.736 6.499 -19.954 1.00 65.50 96 THR A C 1
ATOM 751 O O . THR A 1 96 ? -2.328 6.454 -18.876 1.00 65.50 96 THR A O 1
ATOM 754 N N . SER A 1 97 ? -1.750 5.484 -20.823 1.00 69.81 97 SER A N 1
ATOM 755 C CA . SER A 1 97 ? -2.178 4.114 -20.501 1.00 69.81 97 SER A CA 1
ATOM 756 C C . SER A 1 97 ? -1.002 3.306 -19.938 1.00 69.81 97 SER A C 1
ATOM 758 O O . SER A 1 97 ? 0.145 3.741 -20.029 1.00 69.81 97 SER A O 1
ATOM 760 N N . TYR A 1 98 ? -1.261 2.124 -19.367 1.00 66.44 98 TYR A N 1
ATOM 761 C CA . TYR A 1 98 ? -0.197 1.232 -18.871 1.00 66.44 98 TYR A CA 1
ATOM 762 C C . TYR A 1 98 ? 0.900 0.991 -19.926 1.00 66.44 98 TYR A C 1
ATOM 764 O O . TYR A 1 98 ? 2.082 1.064 -19.612 1.00 66.44 98 TYR A O 1
ATOM 772 N N . ASP A 1 99 ? 0.502 0.840 -21.187 1.00 63.78 99 ASP A N 1
ATOM 773 C CA . ASP A 1 99 ? 1.358 0.615 -22.360 1.00 63.78 99 ASP A CA 1
ATOM 774 C C . ASP A 1 99 ? 2.302 1.787 -22.699 1.00 63.78 99 ASP A C 1
ATOM 776 O O . ASP A 1 99 ? 3.199 1.639 -23.526 1.00 63.78 99 ASP A O 1
ATOM 780 N N . ARG A 1 100 ? 2.131 2.961 -22.076 1.00 65.19 100 ARG A N 1
ATOM 781 C CA . ARG A 1 100 ? 3.121 4.052 -22.125 1.00 65.19 100 ARG A CA 1
ATOM 782 C C . ARG A 1 100 ? 3.395 4.642 -20.747 1.00 65.19 100 ARG A C 1
ATOM 784 O O . ARG A 1 100 ? 3.603 5.852 -20.617 1.00 65.19 100 ARG A O 1
ATOM 791 N N . ALA A 1 101 ? 3.364 3.808 -19.708 1.00 64.12 101 ALA A N 1
ATOM 792 C CA . ALA A 1 101 ? 3.943 4.180 -18.427 1.00 64.12 101 ALA A CA 1
ATOM 793 C C . ALA A 1 101 ? 5.412 4.604 -18.649 1.00 64.12 101 ALA A C 1
ATOM 795 O O . ALA A 1 101 ? 6.104 3.999 -19.472 1.00 64.12 101 ALA A O 1
ATOM 796 N N . PRO A 1 102 ? 5.891 5.669 -17.985 1.00 66.19 102 PRO A N 1
ATOM 797 C CA . PRO A 1 102 ? 7.253 6.139 -18.189 1.00 66.19 102 PRO A CA 1
ATOM 798 C C . PRO A 1 102 ? 8.258 5.036 -17.823 1.00 66.19 102 PRO A C 1
ATOM 800 O O . PRO A 1 102 ? 8.079 4.375 -16.797 1.00 66.19 102 PRO A O 1
ATOM 803 N N . PRO A 1 103 ? 9.333 4.862 -18.614 1.00 63.44 103 PRO A N 1
ATOM 804 C CA . PRO A 1 103 ? 10.319 3.809 -18.371 1.00 63.44 103 PRO A CA 1
ATOM 805 C C . PRO A 1 103 ? 11.140 4.044 -17.096 1.00 63.44 103 PRO A C 1
ATOM 807 O O . PRO A 1 103 ? 11.807 3.137 -16.613 1.00 63.44 103 PRO A O 1
ATOM 810 N N . TYR A 1 104 ? 11.105 5.256 -16.538 1.00 66.81 104 TYR A N 1
ATOM 811 C CA . TYR A 1 104 ? 11.810 5.611 -15.315 1.00 66.81 104 TYR A CA 1
ATOM 812 C C . TYR A 1 104 ? 11.003 6.606 -14.480 1.00 66.81 104 TYR A C 1
ATOM 814 O O . TYR A 1 104 ? 10.385 7.538 -14.998 1.00 66.81 104 TYR A O 1
ATOM 822 N N . LEU A 1 105 ? 11.063 6.426 -13.162 1.00 78.50 105 LEU A N 1
ATOM 823 C CA . LEU A 1 105 ? 10.615 7.392 -12.169 1.00 78.50 105 LEU A CA 1
ATOM 824 C C . LEU A 1 105 ? 11.731 7.596 -11.162 1.00 78.50 105 LEU A C 1
ATOM 826 O O . LEU A 1 105 ? 12.335 6.638 -10.686 1.00 78.50 105 LEU A O 1
ATOM 830 N N . THR A 1 106 ? 11.998 8.854 -10.822 1.00 85.25 106 THR A N 1
ATOM 831 C CA . THR A 1 106 ? 12.941 9.140 -9.740 1.00 85.25 106 THR A CA 1
ATOM 832 C C . THR A 1 106 ? 12.353 8.687 -8.404 1.00 85.25 106 THR A C 1
ATOM 834 O O . THR A 1 106 ? 11.132 8.691 -8.222 1.00 85.25 106 THR A O 1
ATOM 837 N N . MET A 1 107 ? 13.219 8.350 -7.444 1.00 89.06 107 MET A N 1
ATOM 838 C CA . MET A 1 107 ? 12.812 8.022 -6.072 1.00 89.06 107 MET A CA 1
ATOM 839 C C . MET A 1 107 ? 11.877 9.086 -5.491 1.00 89.06 107 MET A C 1
ATOM 841 O O . MET A 1 107 ? 10.833 8.743 -4.942 1.00 89.06 107 MET A O 1
ATOM 845 N N . SER A 1 108 ? 12.219 10.368 -5.671 1.00 90.69 108 SER A N 1
ATOM 846 C CA . SER A 1 108 ? 11.404 11.492 -5.200 1.00 90.69 108 SER A CA 1
ATOM 847 C C . SER A 1 108 ? 9.998 11.455 -5.784 1.00 90.69 108 SER A C 1
ATOM 849 O O . SER A 1 108 ? 9.037 11.411 -5.028 1.00 90.69 108 SER A O 1
ATOM 851 N N . GLN A 1 109 ? 9.868 11.375 -7.113 1.00 89.75 109 GLN A N 1
ATOM 852 C CA . GLN A 1 109 ? 8.557 11.339 -7.770 1.00 89.75 109 GLN A CA 1
ATOM 853 C C . GLN A 1 109 ? 7.714 10.153 -7.299 1.00 89.75 109 GLN A C 1
ATOM 855 O O . GLN A 1 109 ? 6.518 10.294 -7.061 1.00 89.75 109 GLN A O 1
ATOM 860 N N . PHE A 1 110 ? 8.337 8.983 -7.152 1.00 90.75 110 PHE A N 1
ATOM 861 C CA . PHE A 1 110 ? 7.644 7.781 -6.708 1.00 90.75 110 PHE A CA 1
ATOM 862 C C . PHE A 1 110 ? 7.123 7.931 -5.271 1.00 90.75 110 PHE A C 1
ATOM 864 O O . PHE A 1 110 ? 5.972 7.587 -4.993 1.00 90.75 110 PHE A O 1
ATOM 871 N N . CYS A 1 111 ? 7.941 8.495 -4.374 1.00 94.62 111 CYS A N 1
ATOM 872 C CA . CYS A 1 111 ? 7.539 8.807 -3.003 1.00 94.62 111 CYS A CA 1
ATOM 873 C C . CYS A 1 111 ? 6.412 9.843 -2.972 1.00 94.62 111 CYS A C 1
ATOM 875 O O . CYS A 1 111 ? 5.429 9.638 -2.262 1.00 94.62 111 CYS A O 1
ATOM 877 N N . ASP A 1 112 ? 6.519 10.907 -3.770 1.00 94.75 112 ASP A N 1
ATOM 878 C CA . ASP A 1 112 ? 5.533 11.987 -3.833 1.00 94.75 112 ASP A CA 1
ATOM 879 C C . ASP A 1 112 ? 4.168 11.468 -4.296 1.00 94.75 112 ASP A C 1
ATOM 881 O O . ASP A 1 112 ? 3.157 11.707 -3.635 1.00 94.75 112 ASP A O 1
ATOM 885 N N . PHE A 1 113 ? 4.123 10.683 -5.378 1.00 94.81 113 PHE A N 1
ATOM 886 C CA . PHE A 1 113 ? 2.871 10.101 -5.872 1.00 94.81 113 PHE A CA 1
ATOM 887 C C . PHE A 1 113 ? 2.254 9.119 -4.881 1.00 94.81 113 PHE A C 1
ATOM 889 O O . PHE A 1 113 ? 1.030 9.056 -4.743 1.00 94.81 113 PHE A O 1
ATOM 896 N N . TYR A 1 114 ? 3.083 8.346 -4.180 1.00 96.62 114 TYR A N 1
ATOM 897 C CA . TYR A 1 114 ? 2.579 7.376 -3.222 1.00 96.62 114 TYR A CA 1
ATOM 898 C C . TYR A 1 114 ? 2.048 8.052 -1.948 1.00 96.62 114 TYR A C 1
ATOM 900 O O . TYR A 1 114 ? 0.956 7.717 -1.482 1.00 96.62 114 TYR A O 1
ATOM 908 N N . LEU A 1 115 ? 2.744 9.077 -1.446 1.00 97.62 115 LEU A N 1
ATOM 909 C CA . LEU A 1 115 ? 2.259 9.939 -0.365 1.00 97.62 115 LEU A CA 1
ATOM 910 C C . LEU A 1 115 ? 0.976 10.670 -0.760 1.00 97.62 115 LEU A C 1
ATOM 912 O O . LEU A 1 115 ? 0.048 10.744 0.043 1.00 97.62 115 LEU A O 1
ATOM 916 N N . GLU A 1 116 ? 0.883 11.174 -1.992 1.00 97.12 116 GLU A N 1
ATOM 91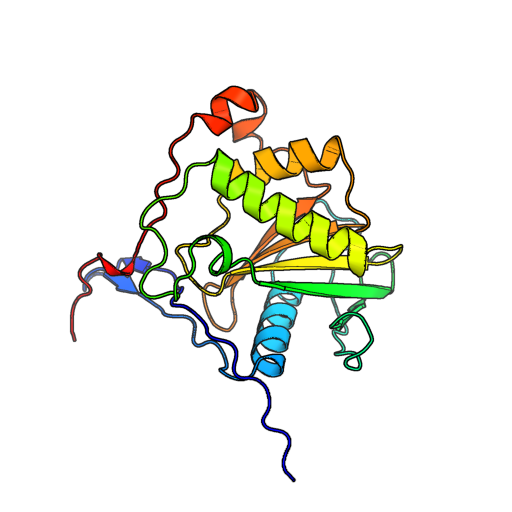7 C CA . GLU A 1 116 ? -0.327 11.818 -2.502 1.00 97.12 116 GLU A CA 1
ATOM 918 C C . GLU A 1 116 ? -1.528 10.863 -2.462 1.00 97.12 116 GLU A C 1
ATOM 920 O O . GLU A 1 116 ? -2.594 11.242 -1.970 1.00 97.12 116 GLU A O 1
ATOM 925 N N . LEU A 1 117 ? -1.361 9.609 -2.904 1.00 97.44 117 LEU A N 1
ATOM 926 C CA . LEU A 1 117 ? -2.413 8.592 -2.835 1.00 97.44 117 LEU A CA 1
ATOM 927 C C . LEU A 1 117 ? -2.857 8.335 -1.388 1.00 97.44 117 LEU A C 1
ATOM 929 O O . LEU A 1 117 ? -4.058 8.361 -1.100 1.00 97.44 117 LEU A O 1
ATOM 933 N N . ILE A 1 118 ? -1.902 8.113 -0.480 1.00 98.00 118 ILE A N 1
ATOM 934 C CA . ILE A 1 118 ? -2.182 7.847 0.938 1.00 98.00 118 ILE A CA 1
ATOM 935 C C . ILE A 1 118 ? -2.903 9.042 1.565 1.00 98.00 118 ILE A C 1
ATOM 937 O O . ILE A 1 118 ? -3.924 8.857 2.222 1.00 98.00 118 ILE A O 1
ATOM 941 N N . ASN A 1 119 ? -2.441 10.267 1.314 1.00 97.56 119 ASN A N 1
ATOM 942 C CA . ASN A 1 119 ? -3.051 11.489 1.836 1.00 97.56 119 ASN A CA 1
ATOM 943 C C . ASN A 1 119 ? -4.456 11.711 1.279 1.00 97.56 119 ASN A C 1
ATOM 945 O O . ASN A 1 119 ? -5.379 12.037 2.029 1.00 97.56 119 ASN A O 1
ATOM 949 N N . LYS A 1 120 ? -4.659 11.472 -0.020 1.00 96.62 120 LYS A N 1
ATOM 950 C CA . LYS A 1 120 ? -5.982 11.530 -0.645 1.00 96.62 120 LYS A CA 1
ATOM 951 C C . LYS A 1 120 ? -6.936 10.546 0.026 1.00 96.62 120 LYS A C 1
ATOM 953 O O . LYS A 1 120 ? -8.042 10.940 0.385 1.00 96.62 120 LYS A O 1
ATOM 958 N N . LYS A 1 121 ? -6.532 9.292 0.228 1.00 96.56 121 LYS A N 1
ATOM 959 C CA . LYS A 1 121 ? -7.370 8.282 0.894 1.00 96.56 121 LYS A CA 1
ATOM 960 C C . LYS A 1 121 ? -7.585 8.600 2.373 1.00 96.56 121 LYS A C 1
ATOM 962 O O . LYS A 1 121 ? -8.710 8.525 2.842 1.00 96.56 121 LYS A O 1
ATOM 967 N N . SER A 1 122 ? -6.552 9.056 3.073 1.00 96.56 122 SER A N 1
ATOM 968 C CA . SER A 1 122 ? -6.604 9.489 4.474 1.00 96.56 122 SER A CA 1
ATOM 969 C C . SER A 1 122 ? -7.622 10.617 4.682 1.00 96.56 122 SER A C 1
ATOM 971 O O . SER A 1 122 ? -8.413 10.583 5.622 1.00 96.56 122 SER A O 1
ATOM 973 N N . ASN A 1 123 ? -7.669 11.591 3.771 1.00 96.12 123 ASN A N 1
ATOM 974 C CA . ASN A 1 123 ? -8.593 12.720 3.870 1.00 96.12 123 ASN A CA 1
ATOM 975 C C . ASN A 1 123 ? -10.052 12.349 3.594 1.00 96.12 123 ASN A C 1
ATOM 977 O O . ASN A 1 123 ? -10.933 12.896 4.250 1.00 96.12 123 ASN A O 1
ATOM 981 N N . HIS A 1 124 ? -10.307 11.439 2.651 1.00 93.88 124 HIS A N 1
ATOM 982 C CA . HIS A 1 124 ? -11.672 11.045 2.287 1.00 93.88 124 HIS A CA 1
ATOM 983 C C . HIS A 1 124 ? -12.224 9.912 3.156 1.00 93.88 124 HIS A C 1
ATOM 985 O O . HIS A 1 124 ? -13.408 9.899 3.465 1.00 93.88 124 HIS A O 1
ATOM 991 N N . GLN A 1 125 ? -11.370 8.956 3.517 1.00 93.31 125 GLN A N 1
ATOM 992 C CA . GLN A 1 125 ? -11.762 7.664 4.071 1.00 93.31 125 GLN A CA 1
ATOM 993 C C . GLN A 1 125 ? -11.035 7.315 5.371 1.00 93.31 125 GLN A C 1
ATOM 995 O O . GLN A 1 125 ? -11.221 6.220 5.892 1.00 93.31 125 GLN A O 1
ATOM 1000 N N . GLY A 1 126 ? -10.225 8.211 5.928 1.00 92.62 126 GLY A N 1
ATOM 1001 C CA . GLY A 1 126 ? -9.572 7.981 7.211 1.00 92.62 126 GLY A CA 1
ATOM 1002 C C . GLY A 1 126 ? -10.515 8.074 8.417 1.00 92.62 126 GLY A C 1
ATOM 1003 O O . GLY A 1 126 ? -11.620 8.609 8.346 1.00 92.62 126 GLY A O 1
ATOM 1004 N N . GLY A 1 127 ? -10.069 7.545 9.550 1.00 94.25 127 GLY A N 1
ATOM 1005 C CA . GLY A 1 127 ? -10.793 7.462 10.811 1.00 94.25 127 GLY A CA 1
ATOM 1006 C C . GLY A 1 127 ? -10.251 6.351 11.714 1.00 94.25 127 GLY A C 1
ATOM 1007 O O . GLY A 1 127 ? -9.299 5.646 11.381 1.00 94.25 127 GLY A O 1
ATOM 1008 N N . ARG A 1 128 ? -10.881 6.202 12.879 1.00 93.31 128 ARG A N 1
ATOM 1009 C CA . ARG A 1 128 ? -10.574 5.140 13.845 1.00 93.31 128 ARG A CA 1
ATOM 1010 C C . ARG A 1 128 ? -10.966 3.769 13.290 1.00 93.31 128 ARG A C 1
ATOM 1012 O O . ARG A 1 128 ? -11.959 3.684 12.573 1.00 93.31 128 ARG A O 1
ATOM 1019 N N . ASP A 1 129 ? -10.223 2.719 13.645 1.00 94.12 129 ASP A N 1
ATOM 1020 C CA . ASP A 1 129 ? -10.491 1.332 13.249 1.00 94.12 129 ASP A CA 1
ATOM 1021 C C . ASP A 1 129 ? -10.438 1.102 11.726 1.00 94.12 129 ASP A C 1
ATOM 1023 O O . ASP A 1 129 ? -11.058 0.177 11.202 1.00 94.12 129 ASP A O 1
ATOM 1027 N N . ARG A 1 130 ? -9.679 1.942 11.006 1.00 95.69 130 ARG A N 1
ATOM 1028 C CA . ARG A 1 130 ? -9.541 1.894 9.544 1.00 95.69 130 ARG A CA 1
ATOM 1029 C C . ARG A 1 130 ? -8.115 1.578 9.117 1.00 95.69 130 ARG A C 1
ATOM 1031 O O . ARG A 1 130 ? -7.151 2.144 9.640 1.00 95.69 130 ARG A O 1
ATOM 1038 N N . LEU A 1 131 ? -8.001 0.712 8.122 1.00 95.81 131 LEU A N 1
ATOM 1039 C CA . LEU A 1 131 ? -6.761 0.270 7.499 1.00 95.81 131 LEU A CA 1
ATOM 1040 C C . LEU A 1 131 ? -6.778 0.667 6.022 1.00 95.81 131 LEU A C 1
ATOM 1042 O O . LEU A 1 131 ? -7.829 0.639 5.384 1.00 95.81 131 LEU A O 1
ATOM 1046 N N . LEU A 1 132 ? -5.607 0.981 5.477 1.00 97.62 132 LEU A N 1
ATOM 1047 C CA . LEU A 1 132 ? -5.419 1.177 4.043 1.00 97.62 132 LEU A CA 1
ATOM 1048 C C . LEU A 1 132 ? -4.529 0.070 3.480 1.00 97.62 132 LEU A C 1
ATOM 1050 O O . LEU A 1 132 ? -3.386 -0.089 3.908 1.00 97.62 132 LEU A O 1
ATOM 1054 N N . LEU A 1 133 ? -5.033 -0.650 2.483 1.00 97.25 133 LEU A N 1
ATOM 1055 C CA . LEU A 1 133 ? -4.280 -1.587 1.663 1.00 97.25 133 LEU A CA 1
ATOM 1056 C C . LEU A 1 133 ? -4.041 -0.979 0.287 1.00 97.25 133 LEU A C 1
ATOM 1058 O O . LEU A 1 133 ? -4.951 -0.821 -0.524 1.00 97.25 133 LEU A O 1
ATOM 1062 N N . THR A 1 134 ? -2.785 -0.666 0.008 1.00 97.75 134 THR A N 1
ATOM 1063 C CA . THR A 1 134 ? -2.366 -0.260 -1.330 1.00 97.75 134 THR A CA 1
ATOM 1064 C C . THR A 1 134 ? -1.783 -1.445 -2.088 1.00 97.75 134 THR A C 1
ATOM 1066 O O . THR A 1 134 ? -1.167 -2.319 -1.482 1.00 97.75 134 THR A O 1
ATOM 1069 N N . TYR A 1 135 ? -1.969 -1.501 -3.403 1.00 96.25 135 TYR A N 1
ATOM 1070 C CA . TYR A 1 135 ? -1.487 -2.622 -4.213 1.00 96.25 135 TYR A CA 1
ATOM 1071 C C . TYR A 1 135 ? -1.094 -2.195 -5.625 1.00 96.25 135 TYR A C 1
ATOM 1073 O O . TYR A 1 135 ? -1.521 -1.145 -6.101 1.00 96.25 135 TYR A O 1
ATOM 1081 N N . LYS A 1 136 ? -0.305 -3.026 -6.313 1.00 92.56 136 LYS A N 1
ATOM 1082 C CA . LYS A 1 136 ? 0.010 -2.849 -7.740 1.00 92.56 136 LYS A CA 1
ATOM 1083 C C . LYS A 1 136 ? -0.702 -3.878 -8.617 1.00 92.56 136 LYS A C 1
ATOM 1085 O O . LYS A 1 136 ? -0.860 -5.027 -8.213 1.00 92.56 136 LYS A O 1
ATOM 1090 N N . THR A 1 137 ? -1.019 -3.493 -9.852 1.00 88.31 137 THR A N 1
ATOM 1091 C CA . THR A 1 137 ? -1.406 -4.427 -10.931 1.00 88.31 137 THR A CA 1
ATOM 1092 C C . THR A 1 137 ? -0.383 -4.471 -12.074 1.00 88.31 137 THR A C 1
ATOM 1094 O O . THR A 1 137 ? -0.470 -5.326 -12.946 1.00 88.31 137 THR A O 1
ATOM 1097 N N . HIS A 1 138 ? 0.624 -3.589 -12.061 1.00 84.69 138 HIS A N 1
ATOM 1098 C CA . HIS A 1 138 ? 1.677 -3.512 -13.077 1.00 84.69 138 HIS A CA 1
ATOM 1099 C C . HIS A 1 138 ? 3.060 -3.483 -12.416 1.00 84.69 138 HIS A C 1
ATOM 1101 O O . HIS A 1 138 ? 3.256 -2.742 -11.450 1.00 84.69 138 HIS A O 1
ATOM 1107 N N . SER A 1 139 ? 4.033 -4.243 -12.934 1.00 80.00 139 SER A N 1
ATOM 1108 C CA . SER A 1 139 ? 5.389 -4.313 -12.354 1.00 80.00 139 SER A CA 1
ATOM 1109 C C . SER A 1 139 ? 6.079 -2.951 -12.251 1.00 80.00 139 SER A C 1
ATOM 1111 O O . SER A 1 139 ? 6.747 -2.683 -11.256 1.00 80.00 139 SER A O 1
ATOM 1113 N N . ALA A 1 140 ? 5.854 -2.073 -13.231 1.00 81.38 140 ALA A N 1
ATOM 1114 C CA . ALA A 1 140 ? 6.386 -0.708 -13.240 1.00 81.38 140 ALA A CA 1
ATOM 1115 C C . ALA A 1 140 ? 5.998 0.141 -12.006 1.00 81.38 140 ALA A C 1
ATOM 1117 O O . ALA A 1 140 ? 6.667 1.118 -11.681 1.00 81.38 140 ALA A O 1
ATOM 1118 N N . PHE A 1 141 ? 4.933 -0.230 -11.289 1.00 87.00 141 PHE A N 1
ATOM 1119 C CA . PHE A 1 141 ? 4.473 0.475 -10.089 1.00 87.00 141 PHE A CA 1
ATOM 1120 C C . PHE A 1 141 ? 4.809 -0.282 -8.799 1.00 87.00 141 PHE A C 1
ATOM 1122 O O . PHE A 1 141 ? 4.130 -0.146 -7.783 1.00 87.00 141 PHE A O 1
ATOM 1129 N N . PHE A 1 142 ? 5.867 -1.096 -8.815 1.00 89.75 142 PHE A N 1
ATOM 1130 C CA . PHE A 1 142 ? 6.376 -1.729 -7.605 1.00 89.75 142 PHE A CA 1
ATOM 1131 C C . PHE A 1 142 ? 6.992 -0.708 -6.645 1.00 89.75 142 PHE A C 1
ATOM 1133 O O . PHE A 1 142 ? 8.002 -0.076 -6.945 1.00 89.75 142 PHE A O 1
ATOM 1140 N N . VAL A 1 143 ? 6.391 -0.582 -5.461 1.00 91.19 143 VAL A N 1
ATOM 1141 C CA . VAL A 1 143 ? 6.912 0.232 -4.362 1.00 91.19 143 VAL A CA 1
ATOM 1142 C C . VAL A 1 143 ? 8.063 -0.534 -3.702 1.00 91.19 143 VAL A C 1
ATOM 1144 O O . VAL A 1 143 ? 7.852 -1.471 -2.932 1.00 91.19 143 VAL A O 1
ATOM 1147 N N . SER A 1 144 ? 9.297 -0.162 -4.036 1.00 90.44 144 SER A N 1
ATOM 1148 C CA . SER A 1 144 ? 10.502 -0.821 -3.523 1.00 90.44 144 SER A CA 1
ATOM 1149 C C . SER A 1 144 ? 10.760 -0.507 -2.040 1.00 90.44 144 SER A C 1
ATOM 1151 O O . SER A 1 144 ? 10.239 0.463 -1.488 1.00 90.44 144 SER A O 1
ATOM 1153 N N . LEU A 1 145 ? 11.600 -1.310 -1.375 1.00 90.88 145 LEU A N 1
ATOM 1154 C CA . LEU A 1 145 ? 11.925 -1.115 0.047 1.00 90.88 145 LEU A CA 1
ATOM 1155 C C . LEU A 1 145 ? 12.479 0.288 0.381 1.00 90.88 145 LEU A C 1
ATOM 1157 O O . LEU A 1 145 ? 12.042 0.843 1.391 1.00 90.88 145 LEU A O 1
ATOM 1161 N N . PRO A 1 146 ? 13.375 0.898 -0.426 1.00 92.19 146 PRO A N 1
ATOM 1162 C CA . PRO A 1 146 ? 13.793 2.280 -0.194 1.00 92.19 146 PRO A CA 1
ATOM 1163 C C . PRO A 1 146 ? 12.633 3.286 -0.254 1.00 92.19 146 PRO A C 1
ATOM 1165 O O . PRO A 1 146 ? 12.561 4.168 0.598 1.00 92.19 146 PRO A O 1
ATOM 1168 N N . VAL A 1 147 ? 11.693 3.131 -1.200 1.00 93.94 147 VAL A N 1
ATOM 1169 C CA . VAL A 1 147 ? 10.494 3.988 -1.283 1.00 93.94 147 VAL A CA 1
ATOM 1170 C C . VAL A 1 147 ? 9.646 3.830 -0.027 1.00 93.94 147 VAL A C 1
ATOM 1172 O O . VAL A 1 147 ? 9.270 4.826 0.587 1.00 93.94 147 VAL A O 1
ATOM 1175 N N . ILE A 1 148 ? 9.373 2.585 0.384 1.00 94.19 148 ILE A N 1
ATOM 1176 C CA . ILE A 1 148 ? 8.612 2.293 1.606 1.00 94.19 148 ILE A CA 1
ATOM 1177 C C . ILE A 1 148 ? 9.260 2.980 2.812 1.00 94.19 148 ILE A C 1
ATOM 1179 O O . ILE A 1 148 ? 8.554 3.554 3.636 1.00 94.19 148 ILE A O 1
ATOM 1183 N N . GLU A 1 149 ? 10.588 2.957 2.915 1.00 94.31 149 GLU A N 1
ATOM 1184 C CA . GLU A 1 149 ? 11.314 3.590 4.015 1.00 94.31 149 GLU A CA 1
ATOM 1185 C C . GLU A 1 149 ? 11.224 5.127 3.983 1.00 94.31 149 GLU A C 1
ATOM 1187 O O . GLU A 1 149 ? 10.942 5.722 5.025 1.00 94.31 149 GLU A O 1
ATOM 1192 N N . VAL A 1 150 ? 11.396 5.782 2.822 1.00 95.19 150 VAL A N 1
ATOM 1193 C CA . VAL A 1 150 ? 11.193 7.244 2.703 1.00 95.19 150 VAL A CA 1
ATOM 1194 C C . VAL A 1 150 ? 9.774 7.604 3.134 1.00 95.19 150 VAL A C 1
ATOM 1196 O O . VAL A 1 150 ? 9.576 8.475 3.983 1.00 95.19 150 VAL A O 1
ATOM 1199 N N . VAL A 1 151 ? 8.781 6.919 2.565 1.00 96.56 151 VAL A N 1
ATOM 1200 C CA . VAL A 1 151 ? 7.362 7.193 2.806 1.00 96.56 151 VAL A CA 1
ATOM 1201 C C . VAL A 1 151 ? 7.007 6.958 4.270 1.00 96.56 151 VAL A C 1
ATOM 1203 O O . VAL A 1 151 ? 6.349 7.801 4.872 1.00 96.56 151 VAL A O 1
ATOM 1206 N N . ARG A 1 152 ? 7.512 5.888 4.889 1.00 95.38 152 ARG A N 1
ATOM 1207 C CA . ARG A 1 152 ? 7.344 5.624 6.324 1.00 95.38 152 ARG A CA 1
ATOM 1208 C C . ARG A 1 152 ? 7.853 6.777 7.182 1.00 95.38 152 ARG A C 1
ATOM 1210 O O . ARG A 1 152 ? 7.144 7.225 8.080 1.00 95.38 152 ARG A O 1
ATOM 1217 N N . ARG A 1 153 ? 9.062 7.279 6.908 1.00 94.81 153 ARG A N 1
ATOM 1218 C CA . ARG A 1 153 ? 9.638 8.416 7.646 1.00 94.81 153 ARG A CA 1
ATOM 1219 C C . ARG A 1 153 ? 8.772 9.660 7.503 1.00 94.81 153 ARG A C 1
ATOM 1221 O O . ARG A 1 153 ? 8.491 10.311 8.504 1.00 94.81 153 ARG A O 1
ATOM 1228 N N . GLN A 1 154 ? 8.276 9.946 6.302 1.00 95.75 154 GLN A N 1
ATOM 1229 C CA . GLN A 1 154 ? 7.372 11.079 6.081 1.00 95.75 154 GLN A CA 1
ATOM 1230 C C . GLN A 1 154 ? 6.040 10.916 6.830 1.00 95.75 154 GLN A C 1
ATOM 1232 O O . GLN A 1 154 ? 5.604 11.834 7.523 1.00 95.75 154 GLN A O 1
ATOM 1237 N N . LEU A 1 155 ? 5.436 9.725 6.793 1.00 96.25 155 LEU A N 1
ATOM 1238 C CA . LEU A 1 155 ? 4.203 9.425 7.531 1.00 96.25 155 LEU A CA 1
ATOM 1239 C C . LEU A 1 155 ? 4.401 9.435 9.057 1.00 96.25 155 LEU A C 1
ATOM 1241 O O . LEU A 1 155 ? 3.448 9.646 9.798 1.00 96.25 155 LEU A O 1
ATOM 1245 N N . SER A 1 156 ? 5.627 9.245 9.553 1.00 93.69 156 SER A N 1
ATOM 1246 C CA . SER A 1 156 ? 5.925 9.405 10.983 1.00 93.69 156 SER A CA 1
ATOM 1247 C C . SER A 1 156 ? 5.856 10.868 11.444 1.00 93.69 156 SER A C 1
ATOM 1249 O O . SER A 1 156 ? 5.472 11.132 12.583 1.00 93.69 156 SER A O 1
ATOM 1251 N N . LEU A 1 157 ? 6.170 11.812 10.547 1.00 94.69 157 LEU A N 1
ATOM 1252 C CA . LEU A 1 157 ? 6.079 13.256 10.786 1.00 94.69 157 LEU A CA 1
ATOM 1253 C C . LEU A 1 157 ? 4.653 13.777 10.567 1.00 94.69 157 LEU A C 1
ATOM 1255 O O . LEU A 1 157 ? 4.194 14.665 11.284 1.00 94.69 157 LEU A O 1
ATOM 1259 N N . SER A 1 158 ? 3.945 13.217 9.584 1.00 95.19 158 SER A N 1
ATOM 1260 C CA . SER A 1 158 ? 2.560 13.551 9.255 1.00 95.19 158 SER A CA 1
ATOM 1261 C C . SER A 1 158 ? 1.717 12.281 9.191 1.00 95.19 158 SER A C 1
ATOM 1263 O O . SER A 1 158 ? 1.619 11.625 8.153 1.00 95.19 158 SER A O 1
ATOM 1265 N N . GLN A 1 159 ? 1.138 11.909 10.334 1.00 95.94 159 GLN A N 1
ATOM 1266 C CA . GLN A 1 159 ? 0.423 10.642 10.461 1.00 95.94 159 GLN A CA 1
ATOM 1267 C C . GLN A 1 159 ? -0.843 10.620 9.594 1.00 95.94 159 GLN A C 1
ATOM 1269 O O . GLN A 1 159 ? -1.653 11.553 9.662 1.00 95.94 159 GLN A O 1
ATOM 1274 N N . PRO A 1 160 ? -1.065 9.550 8.807 1.00 96.94 160 PRO A N 1
ATOM 1275 C CA . PRO A 1 160 ? -2.313 9.382 8.088 1.00 96.94 160 PRO A CA 1
ATOM 1276 C C . PRO A 1 160 ? -3.448 9.110 9.081 1.00 96.94 160 PRO A C 1
ATOM 1278 O O . PRO A 1 160 ? -3.248 8.564 10.163 1.00 96.94 160 PRO A O 1
ATOM 1281 N N . LYS A 1 161 ? -4.683 9.404 8.679 1.00 97.00 161 LYS A N 1
ATOM 1282 C CA . LYS A 1 161 ? -5.903 9.054 9.417 1.00 97.00 161 LYS A CA 1
ATOM 1283 C C . LYS A 1 161 ? -6.253 7.567 9.248 1.00 97.00 161 LYS A C 1
ATOM 1285 O O . LYS A 1 161 ? -7.419 7.213 9.200 1.00 97.00 161 LYS A O 1
ATOM 1290 N N . PHE A 1 162 ? -5.262 6.694 9.126 1.00 96.38 162 PHE A N 1
ATOM 1291 C CA . PHE A 1 162 ? -5.432 5.245 9.134 1.00 96.38 162 PHE A CA 1
ATOM 1292 C C . PHE A 1 162 ? -4.588 4.681 10.266 1.00 96.38 162 PHE A C 1
ATOM 1294 O O . PHE A 1 162 ? -3.471 5.140 10.492 1.00 96.38 162 PHE A O 1
ATOM 1301 N N . GLU A 1 163 ? -5.089 3.657 10.954 1.00 94.56 163 GLU A N 1
ATOM 1302 C CA . GLU A 1 163 ? -4.303 2.990 11.992 1.00 94.56 163 GLU A CA 1
ATOM 1303 C C . GLU A 1 163 ? -3.074 2.310 11.401 1.00 94.56 163 GLU A C 1
ATOM 1305 O O . GLU A 1 163 ? -2.030 2.261 12.053 1.00 94.56 163 GLU A O 1
ATOM 1310 N N . ARG A 1 164 ? -3.214 1.784 10.176 1.00 94.19 164 ARG A N 1
ATOM 1311 C CA . ARG A 1 164 ? -2.158 1.126 9.410 1.00 94.19 164 ARG A CA 1
ATOM 1312 C C . ARG A 1 164 ? -2.280 1.396 7.921 1.00 94.19 164 ARG A C 1
ATOM 1314 O O . ARG A 1 164 ? -3.387 1.475 7.386 1.00 94.19 164 ARG A O 1
ATOM 1321 N N . VAL A 1 165 ? -1.128 1.437 7.262 1.00 96.00 165 VAL A N 1
ATOM 1322 C CA . VAL A 1 165 ? -1.020 1.425 5.801 1.00 96.00 165 VAL A CA 1
ATOM 1323 C C . VAL A 1 165 ? -0.153 0.245 5.384 1.00 96.00 165 VAL A C 1
ATOM 1325 O O . VAL A 1 165 ? 0.967 0.094 5.875 1.00 96.00 165 VAL A O 1
ATOM 1328 N N . TYR A 1 166 ? -0.659 -0.562 4.459 1.00 95.50 166 TYR A N 1
ATOM 1329 C CA . TYR A 1 166 ? 0.029 -1.709 3.879 1.00 95.50 166 TYR A CA 1
ATOM 1330 C C . TYR A 1 166 ? 0.256 -1.515 2.380 1.00 95.50 166 TYR A C 1
ATOM 1332 O O . TYR A 1 166 ? -0.529 -0.853 1.696 1.00 95.50 166 TYR A O 1
ATOM 1340 N N . PHE A 1 167 ? 1.311 -2.137 1.867 1.00 95.44 167 PHE A N 1
ATOM 1341 C CA . PHE A 1 167 ? 1.543 -2.323 0.441 1.00 95.44 167 PHE A CA 1
ATOM 1342 C C . PHE A 1 167 ? 1.564 -3.812 0.118 1.00 95.44 167 PHE A C 1
ATOM 1344 O O . PHE A 1 167 ? 2.285 -4.558 0.777 1.00 95.44 167 PHE A O 1
ATOM 1351 N N . LEU A 1 168 ? 0.814 -4.227 -0.899 1.00 94.62 168 LEU A N 1
ATOM 1352 C CA . LEU A 1 168 ? 0.760 -5.600 -1.382 1.00 94.62 168 LEU A CA 1
ATOM 1353 C C . LEU A 1 168 ? 1.215 -5.687 -2.841 1.00 94.62 168 LEU A C 1
ATOM 1355 O O . LEU A 1 168 ? 0.745 -4.967 -3.725 1.00 94.62 168 LEU A O 1
ATOM 1359 N N . SER A 1 169 ? 2.118 -6.626 -3.097 1.00 93.00 169 SER A N 1
ATOM 1360 C CA . SER A 1 169 ? 2.560 -7.016 -4.430 1.00 93.00 169 SER A CA 1
ATOM 1361 C C . SER A 1 169 ? 2.138 -8.458 -4.700 1.00 93.00 169 SER A C 1
ATOM 1363 O O . SER A 1 169 ? 2.767 -9.359 -4.139 1.00 93.00 169 SER A O 1
ATOM 1365 N N . PRO A 1 170 ? 1.152 -8.694 -5.585 1.00 92.19 170 PRO A N 1
ATOM 1366 C CA . PRO A 1 170 ? 0.816 -10.041 -6.028 1.00 92.19 170 PRO A CA 1
ATOM 1367 C C . PRO A 1 170 ? 1.976 -10.645 -6.822 1.00 92.19 170 PRO A C 1
ATOM 1369 O O . PRO A 1 170 ? 2.576 -9.955 -7.664 1.00 92.19 170 PRO A O 1
ATOM 1372 N N . HIS A 1 171 ? 2.268 -11.915 -6.550 1.00 87.25 171 HIS A N 1
ATOM 1373 C CA . HIS A 1 171 ? 3.189 -12.745 -7.328 1.00 87.25 171 HIS A CA 1
ATOM 1374 C C . HIS A 1 171 ? 2.410 -13.669 -8.260 1.00 87.25 171 HIS A C 1
ATOM 1376 O O . HIS A 1 171 ? 2.769 -13.791 -9.427 1.00 87.25 171 HIS A O 1
ATOM 1382 N N . ASP A 1 172 ? 1.301 -14.224 -7.776 1.00 87.25 172 ASP A N 1
ATOM 1383 C CA . ASP A 1 172 ? 0.301 -14.956 -8.554 1.00 87.25 172 ASP A CA 1
ATOM 1384 C C . ASP A 1 172 ? -1.112 -14.736 -7.967 1.00 87.25 172 ASP A C 1
ATOM 1386 O O . ASP A 1 172 ? -1.348 -13.773 -7.235 1.00 87.25 172 ASP A O 1
ATOM 1390 N N . GLU A 1 173 ? -2.076 -15.574 -8.353 1.00 87.50 173 GLU A N 1
ATOM 1391 C CA . GLU A 1 173 ? -3.472 -15.513 -7.886 1.00 87.50 173 GLU A CA 1
ATOM 1392 C C . GLU A 1 173 ? -3.641 -15.957 -6.417 1.00 87.50 173 GLU A C 1
ATOM 1394 O O . GLU A 1 173 ? -4.691 -15.735 -5.820 1.00 87.50 173 GLU A O 1
ATOM 1399 N N . THR A 1 174 ? -2.618 -16.580 -5.830 1.00 88.19 174 THR A N 1
ATOM 1400 C CA . THR A 1 174 ? -2.636 -17.208 -4.500 1.00 88.19 174 THR A CA 1
ATOM 1401 C C . THR A 1 174 ? -1.532 -16.724 -3.560 1.00 88.19 174 THR A C 1
ATOM 1403 O O . THR A 1 174 ? -1.677 -16.857 -2.345 1.00 88.19 174 THR A O 1
ATOM 1406 N N . ASP A 1 175 ? -0.457 -16.141 -4.094 1.00 88.75 175 ASP A N 1
ATOM 1407 C CA . ASP A 1 175 ? 0.690 -15.654 -3.335 1.00 88.75 175 ASP A CA 1
ATOM 1408 C C . ASP A 1 175 ? 0.975 -14.166 -3.575 1.00 88.75 175 ASP A C 1
ATOM 1410 O O . ASP A 1 175 ? 0.866 -13.623 -4.683 1.00 88.75 175 ASP A O 1
ATOM 1414 N N . ALA A 1 176 ? 1.379 -13.495 -2.500 1.00 91.50 176 ALA A N 1
ATOM 1415 C CA . ALA A 1 176 ? 1.719 -12.086 -2.497 1.00 91.50 176 ALA A CA 1
ATOM 1416 C C . ALA A 1 176 ? 2.705 -11.755 -1.376 1.00 91.50 176 ALA A C 1
ATOM 1418 O O . ALA A 1 176 ? 2.723 -12.362 -0.304 1.00 91.50 176 ALA A O 1
ATOM 1419 N N . SER A 1 177 ? 3.486 -10.701 -1.591 1.00 90.62 177 SER A N 1
ATOM 1420 C CA . SER A 1 177 ? 4.251 -10.068 -0.521 1.00 90.62 177 SER A CA 1
ATOM 1421 C C . SER A 1 177 ? 3.554 -8.815 -0.026 1.00 90.62 177 SER A C 1
ATOM 1423 O O . SER A 1 177 ? 3.123 -7.980 -0.822 1.00 90.62 177 SER A O 1
ATOM 1425 N N . THR A 1 178 ? 3.502 -8.681 1.296 1.00 91.62 178 THR A N 1
ATOM 1426 C CA . THR A 1 178 ? 2.876 -7.552 1.978 1.00 91.62 178 THR A CA 1
ATOM 1427 C C . THR A 1 178 ? 3.877 -6.886 2.908 1.00 91.62 178 THR A C 1
ATOM 1429 O O . THR A 1 178 ? 4.544 -7.550 3.704 1.00 91.62 178 THR A O 1
ATOM 1432 N N . TRP A 1 179 ? 3.945 -5.561 2.845 1.00 91.19 179 TRP A N 1
ATOM 1433 C CA . TRP A 1 179 ? 4.787 -4.735 3.702 1.00 91.19 179 TRP A CA 1
ATOM 1434 C C . TRP A 1 179 ? 3.940 -3.734 4.480 1.00 91.19 179 TRP A C 1
ATOM 1436 O O . TRP A 1 179 ? 3.042 -3.100 3.931 1.00 91.19 179 TRP A O 1
ATOM 1446 N N . GLU A 1 180 ? 4.253 -3.558 5.763 1.00 91.81 180 GLU A N 1
ATOM 1447 C CA . GLU A 1 180 ? 3.692 -2.471 6.562 1.00 91.81 180 GLU A CA 1
ATOM 1448 C C . GLU A 1 180 ? 4.452 -1.170 6.273 1.00 91.81 180 GLU A C 1
ATOM 1450 O O . GLU A 1 180 ? 5.649 -1.035 6.554 1.00 91.81 180 GLU A O 1
ATOM 1455 N N . VAL A 1 181 ? 3.740 -0.206 5.699 1.00 94.06 181 VAL A N 1
ATOM 1456 C CA . VAL A 1 181 ? 4.259 1.121 5.361 1.00 94.06 181 VAL A CA 1
ATOM 1457 C C . VAL A 1 181 ? 4.154 2.043 6.571 1.00 94.06 181 VAL A C 1
ATOM 1459 O O . VAL A 1 181 ? 5.126 2.717 6.896 1.00 94.06 181 VAL A O 1
ATOM 1462 N N . PHE A 1 182 ? 3.020 2.014 7.282 1.00 94.50 182 PHE A N 1
ATOM 1463 C CA . PHE A 1 182 ? 2.787 2.797 8.500 1.00 94.50 182 PHE A CA 1
ATOM 1464 C C . PHE A 1 182 ? 2.077 1.962 9.588 1.00 94.50 182 PHE A C 1
ATOM 1466 O O . PHE A 1 182 ? 1.119 1.260 9.253 1.00 94.50 182 PHE A O 1
ATOM 1473 N N . PRO A 1 183 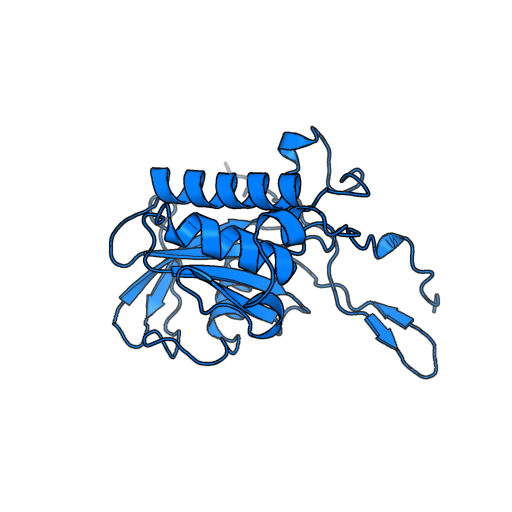? 2.491 2.056 10.872 1.00 90.81 183 PRO A N 1
ATOM 1474 C CA . PRO A 1 183 ? 3.645 2.812 11.354 1.00 90.81 183 PRO A CA 1
ATOM 1475 C C . PRO A 1 183 ? 4.968 2.167 10.930 1.00 90.81 183 PRO A C 1
ATOM 1477 O O . PRO A 1 183 ? 5.933 2.894 10.726 1.00 90.81 183 PRO A O 1
ATOM 1480 N N . GLY A 1 184 ? 4.992 0.846 10.705 1.00 79.88 184 GLY A N 1
ATOM 1481 C CA . GLY A 1 184 ? 6.169 0.101 10.263 1.00 79.88 184 GLY A CA 1
ATOM 1482 C C . GLY A 1 184 ? 7.353 0.195 11.232 1.00 79.88 184 GLY A C 1
ATOM 1483 O O . GLY A 1 184 ? 7.418 1.048 12.114 1.00 79.88 184 GLY A O 1
ATOM 1484 N N . ARG A 1 185 ? 8.347 -0.678 11.065 1.00 82.19 185 ARG A N 1
ATOM 1485 C CA . ARG A 1 185 ? 9.678 -0.449 11.648 1.00 82.19 185 ARG A CA 1
ATOM 1486 C C . ARG A 1 185 ? 10.658 -0.099 10.541 1.00 82.19 185 ARG A C 1
ATOM 1488 O O . ARG A 1 185 ? 10.553 -0.705 9.471 1.00 82.19 185 ARG A O 1
ATOM 1495 N N . PRO A 1 186 ? 11.605 0.823 10.790 1.00 82.25 186 PRO A N 1
ATOM 1496 C CA . PRO A 1 186 ? 12.703 1.063 9.872 1.00 82.25 186 PRO A CA 1
ATOM 1497 C C . PRO A 1 186 ? 13.363 -0.255 9.479 1.00 82.25 186 PRO A C 1
ATOM 1499 O O . PRO A 1 186 ? 13.609 -1.121 10.325 1.00 82.25 186 PRO A O 1
ATOM 1502 N N . HIS A 1 187 ? 13.621 -0.432 8.190 1.00 83.81 187 HIS A N 1
ATOM 1503 C CA . HIS A 1 187 ? 14.353 -1.609 7.746 1.00 83.81 187 HIS A CA 1
ATOM 1504 C C . HIS A 1 187 ? 15.828 -1.451 8.143 1.00 83.81 187 HIS A C 1
ATOM 1506 O O . HIS A 1 187 ? 16.428 -0.417 7.852 1.00 83.81 187 HIS A O 1
ATOM 1512 N N . ALA A 1 188 ? 16.435 -2.475 8.756 1.00 85.88 188 ALA A N 1
ATOM 1513 C CA . ALA A 1 188 ? 17.798 -2.400 9.309 1.00 85.88 188 ALA A CA 1
ATOM 1514 C C . ALA A 1 188 ? 18.853 -1.912 8.293 1.00 85.88 188 ALA A C 1
ATOM 1516 O O . ALA A 1 188 ? 19.793 -1.209 8.645 1.00 85.88 188 ALA A O 1
ATOM 1517 N N . MET A 1 189 ? 18.661 -2.232 7.008 1.00 87.06 189 MET A N 1
ATOM 1518 C CA . MET A 1 189 ? 19.514 -1.756 5.908 1.00 87.06 189 MET A CA 1
ATOM 1519 C C . MET A 1 189 ? 19.575 -0.222 5.785 1.00 87.06 189 MET A C 1
ATOM 1521 O O . MET A 1 189 ? 20.603 0.309 5.379 1.00 87.06 189 MET A O 1
ATOM 1525 N N . PHE A 1 190 ? 18.493 0.489 6.110 1.00 88.88 190 PHE A N 1
ATOM 1526 C CA . PHE A 1 190 ? 18.373 1.935 5.889 1.00 88.88 190 PHE A CA 1
ATOM 1527 C C . PHE A 1 190 ? 18.521 2.761 7.166 1.00 88.88 190 PHE A C 1
ATOM 1529 O O . PHE A 1 190 ? 18.511 3.987 7.095 1.00 88.88 190 PHE A O 1
ATOM 1536 N N . GLU A 1 191 ? 18.686 2.122 8.327 1.00 86.12 191 GLU A N 1
ATOM 1537 C CA . GLU A 1 191 ? 18.731 2.788 9.637 1.00 86.12 191 GLU A CA 1
ATOM 1538 C C . GLU A 1 191 ? 19.798 3.894 9.709 1.00 86.12 191 GLU A C 1
ATOM 1540 O O . GLU A 1 191 ? 19.593 4.922 10.347 1.00 86.12 191 GLU A O 1
ATOM 1545 N N . LYS A 1 192 ? 20.920 3.711 9.002 1.00 89.75 192 LYS A N 1
ATOM 1546 C CA . LYS A 1 192 ? 22.048 4.657 8.970 1.00 89.75 192 LYS A CA 1
ATOM 1547 C C . LYS A 1 192 ? 22.088 5.547 7.726 1.00 89.75 192 LYS A C 1
ATOM 1549 O O . LYS A 1 192 ? 23.050 6.289 7.553 1.00 89.75 192 LYS A O 1
ATOM 1554 N N . ILE A 1 193 ? 21.094 5.452 6.846 1.00 91.38 193 ILE A N 1
ATOM 1555 C CA . ILE A 1 193 ? 21.041 6.231 5.606 1.00 91.38 193 ILE A CA 1
ATOM 1556 C C . ILE A 1 193 ? 20.047 7.373 5.796 1.00 91.38 193 ILE A C 1
ATOM 1558 O O . ILE A 1 193 ? 18.903 7.142 6.196 1.00 91.38 193 ILE A O 1
ATOM 1562 N N . SER A 1 194 ? 20.479 8.605 5.522 1.00 92.44 194 SER A N 1
ATOM 1563 C CA . SER A 1 194 ? 19.610 9.783 5.584 1.00 92.44 194 SER A CA 1
ATOM 1564 C C . SER A 1 194 ? 18.505 9.713 4.523 1.00 92.44 194 SER A C 1
ATOM 1566 O O . SER A 1 194 ? 18.626 9.018 3.510 1.00 92.44 194 SER A O 1
ATOM 1568 N N . THR A 1 195 ? 17.407 10.436 4.745 1.00 91.06 195 THR A N 1
ATOM 1569 C CA . THR A 1 195 ? 16.333 10.522 3.747 1.00 91.06 195 THR A CA 1
ATOM 1570 C C . THR A 1 195 ? 16.833 11.217 2.480 1.00 91.06 195 THR A C 1
ATOM 1572 O O . THR A 1 195 ? 16.520 10.766 1.381 1.00 91.06 195 THR A O 1
ATOM 1575 N N . GLU A 1 196 ? 17.660 12.257 2.610 1.00 91.81 196 GLU A N 1
ATOM 1576 C CA . GLU A 1 196 ? 18.263 12.959 1.475 1.00 91.81 196 GLU A CA 1
ATOM 1577 C C . GLU A 1 196 ? 19.134 12.034 0.620 1.00 91.81 196 GLU A C 1
ATOM 1579 O O . GLU A 1 196 ? 19.095 12.120 -0.606 1.00 91.81 196 GLU A O 1
ATOM 1584 N N . ASP A 1 197 ? 19.907 11.138 1.235 1.00 90.31 197 ASP A N 1
ATOM 1585 C CA . ASP A 1 197 ? 20.759 10.204 0.493 1.00 90.31 197 ASP A CA 1
ATOM 1586 C C . ASP A 1 197 ? 19.952 9.082 -0.159 1.00 90.31 197 ASP A C 1
ATOM 1588 O O . ASP A 1 197 ? 20.256 8.681 -1.282 1.00 90.31 197 ASP A O 1
ATOM 1592 N N . MET A 1 198 ? 18.873 8.628 0.482 1.00 89.12 198 MET A N 1
ATOM 1593 C CA . MET A 1 198 ? 17.936 7.689 -0.140 1.00 89.12 198 MET A CA 1
ATOM 1594 C C . MET A 1 198 ? 17.239 8.295 -1.361 1.00 89.12 198 MET A C 1
ATOM 1596 O O . MET A 1 198 ? 17.097 7.619 -2.375 1.00 89.12 198 MET A O 1
ATOM 1600 N N . LEU A 1 199 ? 16.856 9.575 -1.312 1.00 89.38 199 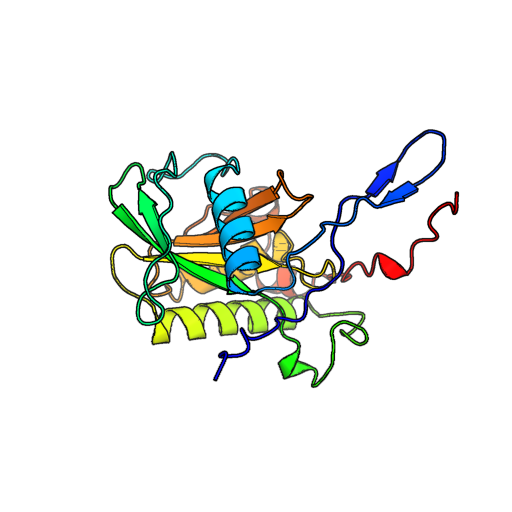LEU A N 1
ATOM 1601 C CA . LEU A 1 199 ? 16.233 10.277 -2.443 1.00 89.38 199 LEU A CA 1
ATOM 1602 C C . LEU A 1 199 ? 17.165 10.433 -3.654 1.00 89.38 199 LEU A C 1
ATOM 1604 O O . LEU A 1 199 ? 16.681 10.581 -4.776 1.00 89.38 199 LEU A O 1
ATOM 1608 N N . LYS A 1 200 ? 18.486 10.369 -3.447 1.00 85.94 200 LYS A N 1
ATOM 1609 C CA . LYS A 1 200 ? 19.491 10.363 -4.524 1.00 85.94 200 LYS A CA 1
ATOM 1610 C C . LYS A 1 200 ? 19.681 8.981 -5.157 1.00 85.94 200 LYS A C 1
ATOM 1612 O O . LYS A 1 200 ? 20.332 8.889 -6.196 1.00 85.94 200 LYS A O 1
ATOM 1617 N N . MET A 1 201 ? 19.151 7.913 -4.554 1.00 81.88 201 MET A N 1
ATOM 1618 C CA . MET A 1 201 ? 19.222 6.574 -5.139 1.00 81.88 201 MET A CA 1
ATOM 1619 C C . MET A 1 201 ? 18.404 6.536 -6.430 1.00 81.88 201 MET A C 1
ATOM 1621 O O . MET A 1 201 ? 17.248 6.962 -6.470 1.00 81.88 201 MET A O 1
ATOM 1625 N N . GLN A 1 202 ? 18.998 6.000 -7.492 1.00 68.50 202 GLN A N 1
ATOM 1626 C CA . GLN A 1 202 ? 18.253 5.720 -8.711 1.00 68.50 202 GLN A CA 1
ATOM 1627 C C . GLN A 1 202 ? 17.358 4.505 -8.471 1.00 68.50 202 GLN A C 1
ATOM 1629 O O . GLN A 1 202 ? 17.829 3.455 -8.036 1.00 68.50 202 GLN A O 1
ATOM 1634 N N . ILE A 1 203 ? 16.062 4.656 -8.747 1.00 66.44 203 ILE A N 1
ATOM 1635 C CA . ILE A 1 203 ? 15.173 3.513 -8.918 1.00 66.44 203 ILE A CA 1
ATOM 1636 C C . ILE A 1 203 ? 15.078 3.271 -10.411 1.00 66.44 203 ILE A C 1
ATOM 1638 O O . ILE A 1 203 ? 14.483 4.066 -11.139 1.00 66.44 203 ILE A O 1
ATOM 1642 N N . GLU A 1 204 ? 15.634 2.159 -10.862 1.00 59.41 204 GLU A N 1
ATOM 1643 C CA . GLU A 1 204 ? 15.226 1.622 -12.148 1.00 59.41 204 GLU A CA 1
ATOM 1644 C C . GLU A 1 204 ? 13.861 0.971 -11.963 1.00 59.41 204 GLU A C 1
ATOM 1646 O O . GLU A 1 204 ? 13.688 0.004 -11.214 1.00 59.41 204 GLU A O 1
ATOM 1651 N N . VAL A 1 205 ? 12.862 1.544 -12.626 1.00 55.91 205 VAL A N 1
ATOM 1652 C CA . VAL A 1 205 ? 11.577 0.884 -12.789 1.00 55.91 205 VAL A CA 1
ATOM 1653 C C . VAL A 1 205 ? 11.833 -0.267 -13.752 1.00 55.91 205 VAL A C 1
ATOM 1655 O O . VAL A 1 205 ? 11.956 -0.053 -14.953 1.00 55.91 205 VAL A O 1
ATOM 1658 N N . MET A 1 206 ? 11.991 -1.484 -13.227 1.00 51.25 206 MET A N 1
ATOM 1659 C CA . MET A 1 206 ? 12.214 -2.652 -14.076 1.00 51.25 206 MET A CA 1
ATOM 1660 C C . MET A 1 206 ? 11.003 -2.855 -14.987 1.00 51.25 206 MET A C 1
ATOM 1662 O O . MET A 1 206 ? 9.948 -3.337 -14.558 1.00 51.25 206 MET A O 1
ATOM 1666 N N . ASN A 1 207 ? 11.171 -2.492 -16.257 1.00 52.78 207 ASN A N 1
ATOM 1667 C CA . ASN A 1 207 ? 10.240 -2.848 -17.305 1.00 52.78 207 ASN A CA 1
ATOM 1668 C C . ASN A 1 207 ? 10.562 -4.270 -17.765 1.00 52.78 207 ASN A C 1
ATOM 1670 O O . ASN A 1 207 ? 11.406 -4.507 -18.624 1.00 52.78 207 ASN A O 1
ATOM 1674 N N . PHE A 1 208 ? 9.921 -5.250 -17.133 1.00 52.66 208 PHE A N 1
ATOM 1675 C CA . PHE A 1 208 ? 10.143 -6.663 -17.452 1.00 52.66 208 PHE A CA 1
ATOM 1676 C C . PHE A 1 208 ? 9.613 -7.069 -18.836 1.00 52.66 208 PHE A C 1
ATOM 1678 O O . PHE A 1 208 ? 9.778 -8.222 -19.231 1.00 52.66 208 PHE A O 1
ATOM 1685 N N . ASP A 1 209 ? 8.967 -6.152 -19.556 1.00 52.66 209 ASP A N 1
ATOM 1686 C CA . ASP A 1 209 ? 8.500 -6.368 -20.926 1.00 52.66 209 ASP A CA 1
ATOM 1687 C C . ASP A 1 209 ? 9.670 -6.415 -21.929 1.00 52.66 209 ASP A C 1
ATOM 1689 O O . ASP A 1 209 ? 9.521 -6.988 -23.004 1.00 52.66 209 ASP A O 1
ATOM 1693 N N . ASP A 1 210 ? 10.853 -5.917 -21.543 1.00 50.06 210 ASP A N 1
ATOM 1694 C CA . ASP A 1 210 ? 12.063 -5.905 -22.376 1.00 50.06 210 ASP A CA 1
ATOM 1695 C C . ASP A 1 210 ? 12.970 -7.139 -22.175 1.00 50.06 210 ASP A C 1
ATOM 1697 O O . ASP A 1 210 ? 14.018 -7.255 -22.814 1.00 50.06 210 ASP A O 1
ATOM 1701 N N . ILE A 1 211 ? 12.600 -8.086 -21.299 1.00 52.75 211 ILE A N 1
ATOM 1702 C CA . ILE A 1 211 ? 13.361 -9.333 -21.124 1.00 52.75 211 ILE A CA 1
ATOM 1703 C C . ILE A 1 211 ? 12.922 -10.338 -22.197 1.00 52.75 211 ILE A C 1
ATOM 1705 O O . ILE A 1 211 ? 11.759 -10.749 -22.183 1.00 52.75 211 ILE A O 1
ATOM 1709 N N . PRO A 1 212 ? 13.824 -10.798 -23.090 1.00 48.59 212 PRO A N 1
ATOM 1710 C CA . PRO A 1 212 ? 13.487 -11.820 -24.069 1.00 48.59 212 PRO A CA 1
ATOM 1711 C C . PRO A 1 212 ? 13.071 -13.100 -23.340 1.00 48.59 212 PRO A C 1
ATOM 1713 O O . PRO A 1 212 ? 13.876 -13.735 -22.654 1.00 48.59 212 PRO A O 1
ATOM 1716 N N . LEU A 1 213 ? 11.799 -13.466 -23.465 1.00 51.72 213 LEU A N 1
ATOM 1717 C CA . LEU A 1 213 ? 11.287 -14.733 -22.960 1.00 51.72 213 LEU A CA 1
ATOM 1718 C C . LEU A 1 213 ? 11.585 -15.825 -23.986 1.00 51.72 213 LEU A C 1
ATOM 1720 O O . LEU A 1 213 ? 11.448 -15.606 -25.190 1.00 51.72 213 LEU A O 1
ATOM 1724 N N . ALA A 1 214 ? 11.975 -17.008 -23.510 1.00 47.62 214 ALA A N 1
ATOM 1725 C CA . ALA A 1 214 ? 12.038 -18.179 -24.372 1.00 47.62 214 ALA A CA 1
ATOM 1726 C C . ALA A 1 214 ? 10.617 -18.478 -24.878 1.00 47.62 214 ALA A C 1
ATOM 1728 O O . ALA A 1 214 ? 9.726 -18.789 -24.086 1.00 47.62 214 ALA A O 1
ATOM 1729 N N . THR A 1 215 ? 10.399 -18.324 -26.182 1.00 46.06 215 THR A N 1
ATOM 1730 C CA . THR A 1 215 ? 9.171 -18.755 -26.854 1.00 46.06 215 THR A CA 1
ATOM 1731 C C . THR A 1 215 ? 9.128 -20.281 -26.869 1.00 46.06 215 THR A C 1
ATOM 1733 O O . THR A 1 215 ? 10.127 -20.901 -27.238 1.00 46.06 215 THR A O 1
ATOM 1736 N N . GLU A 1 216 ? 8.005 -20.866 -26.440 1.00 41.91 216 GLU A N 1
ATOM 1737 C CA . GLU A 1 216 ? 7.721 -22.297 -26.648 1.00 41.91 216 GLU A CA 1
ATOM 1738 C C . GLU A 1 216 ? 7.604 -22.639 -28.138 1.00 41.91 216 GLU A C 1
ATOM 1740 O O . GLU A 1 216 ? 7.117 -21.777 -28.910 1.00 41.91 216 GLU A O 1
#

Sequence (216 aa):
MAERSPKKPSGQTGPISLGGNGPRRHLVKFPTDKAKLELMIAELFVNSRVLPNNDLRYFSNLKPNPENDLDFTVDTGLGKKLLELAEFAPLDKFKTSYDRAPPYLTMSQFCDFYLELINKKSNHQGGRDRLLLTYKTHSAFFVSLPVIEVVRRQLSLSQPKFERVYFLSPHDETDASTWEVFPGRPHAMFEKISTEDMLKMQIEVMNFDDIPLATE

pLDDT: mean 81.87, std 16.4, range [34.84, 98.0]

Organism: NCBI:txid391905

Radius of gyration: 17.66 Å; chains: 1; bounding box: 53×39×45 Å

Foldseek 3Di:
DDPDQDFDDFAWDADWDQDPLGTDGDTADADRGPLRNVVLQVQQVQLAPAPDDDCFPHWDDWDADPPVAAGTWTAGNVGIAGEHEDEQDVCVVVVDDPVPDPQFDALVRLLVSVLVRLQVCLVPHAAPRYEYEYEYRHLLNDCDLLSLQLNLVVCVVVPGSGPWYKYWYDNYSRHIHMYTSPPHDHDPVCPPPDSVRSSVDTDRSDPVVPDDDPDD